Protein AF-A0A0M8VMP3-F1 (afdb_monomer_lite)

Foldseek 3Di:
DDDDDDPDPDPDDDDDDDDPPAFDVQLLVLLQLLQVCLLVLLVLLLVLVVLLVVPVPDDQLVVNLVSLLSSLLSLLVSLLVNLVSLVVSAFRPPDVCRRVLSVQLSVLSNVLSVLSNVLSVLSVPQDSPDPVSNVVSVVVSVVSVVVSVVSVVSSVVSVVVNCDDSSVRSNVPHPRNVSSVVSPPDDDDPDD

Secondary structure (DSSP, 8-state):
------------------S---S-HHHHHHHHHHHTTHHHHHHHHHHHHHHHHHHTT---HHHHHHHHHHHHHHHHHHHHHHHHHHHHH-SPTT-TTHHHHHHHHHHHHHHHHHHHHHHHHHHHTS-TT-HHHHHHHHHHHHHHHHHHHHHHHHHHHHHHHHS-THHHHHHHT-HHHHHHHHHH--------

pLDDT: mean 85.82, std 19.21, range [31.34, 98.81]

Radius of gyration: 23.36 Å; chains: 1; bounding box: 50×36×98 Å

Sequence (192 aa):
MSGGAVLVVTLTGCTSSGGSKGPDPKLVAWAKTVCDPLPAQQAKISGANASLKAVAQDGPPKDVQKTDSQAFQDLADGFKARATTLSSAGAPPGVDGGAAKQQDAVKKLTALSAAYADLKKQVDGLDTKDQTKFASGLGDLSDRMKAVSAQYDSAITALEGLEKGDVNQAVAKQAGCTKASSASASPSASKG

Structure (mmCIF, N/CA/C/O backbone):
data_AF-A0A0M8VMP3-F1
#
_entry.id   AF-A0A0M8VMP3-F1
#
loop_
_atom_site.group_PDB
_atom_site.id
_atom_site.type_symbol
_atom_site.label_atom_id
_atom_site.label_alt_id
_atom_site.label_comp_id
_atom_site.label_asym_id
_atom_site.label_entity_id
_atom_site.label_seq_id
_atom_site.pdbx_PDB_ins_code
_atom_site.Cartn_x
_atom_site.Cartn_y
_atom_site.Cartn_z
_atom_site.occupancy
_atom_site.B_iso_or_equiv
_atom_site.auth_seq_id
_atom_site.auth_comp_id
_atom_site.auth_asym_id
_atom_site.auth_atom_id
_atom_site.pdbx_PDB_model_num
ATOM 1 N N . MET A 1 1 ? 18.366 8.213 -69.697 1.00 38.47 1 MET A N 1
ATOM 2 C CA . MET A 1 1 ? 19.307 8.606 -68.632 1.00 38.47 1 MET A CA 1
ATOM 3 C C . MET A 1 1 ? 18.528 8.695 -67.332 1.00 38.47 1 MET A C 1
ATOM 5 O O . MET A 1 1 ? 17.583 9.465 -67.291 1.00 38.47 1 MET A O 1
ATOM 9 N N . SER A 1 2 ? 18.897 7.833 -66.377 1.00 51.97 2 SER A N 1
ATOM 10 C CA . SER A 1 2 ? 18.715 7.905 -64.912 1.00 51.97 2 SER A CA 1
ATOM 11 C C . SER A 1 2 ? 17.306 8.212 -64.371 1.00 51.97 2 SER A C 1
ATOM 13 O O . SER A 1 2 ? 16.805 9.312 -64.528 1.00 51.97 2 SER A O 1
ATOM 15 N N . GLY A 1 3 ? 16.586 7.302 -63.709 1.00 45.31 3 GLY A N 1
ATOM 16 C CA . GLY A 1 3 ? 17.045 6.351 -62.690 1.00 45.31 3 GLY A CA 1
ATOM 17 C C . GLY A 1 3 ? 16.790 6.955 -61.306 1.00 45.31 3 GLY A C 1
ATOM 18 O O . GLY A 1 3 ? 17.705 7.495 -60.696 1.00 45.31 3 GLY A O 1
ATOM 19 N N . GLY A 1 4 ? 15.530 6.936 -60.857 1.00 47.09 4 GLY A N 1
ATOM 20 C CA . GLY A 1 4 ? 15.125 7.455 -59.551 1.00 47.09 4 GLY A CA 1
ATOM 21 C C . GLY A 1 4 ? 15.610 6.543 -58.426 1.00 47.09 4 GLY A C 1
ATOM 22 O O . GLY A 1 4 ? 15.171 5.400 -58.319 1.00 47.09 4 GLY A O 1
ATOM 23 N N . ALA A 1 5 ? 16.518 7.049 -57.596 1.00 47.97 5 ALA A N 1
ATOM 24 C CA . ALA A 1 5 ? 16.961 6.368 -56.389 1.00 47.97 5 ALA A CA 1
ATOM 25 C C . ALA A 1 5 ? 15.919 6.567 -55.278 1.00 47.97 5 ALA A C 1
ATOM 27 O O . ALA A 1 5 ? 15.736 7.667 -54.761 1.00 47.97 5 ALA A O 1
ATOM 28 N N . VAL A 1 6 ? 15.229 5.486 -54.918 1.00 46.53 6 VAL A N 1
ATOM 29 C CA . VAL A 1 6 ? 14.413 5.404 -53.705 1.00 46.53 6 VAL A CA 1
ATOM 30 C C . VAL A 1 6 ? 15.368 5.281 -52.518 1.00 46.53 6 VAL A C 1
ATOM 32 O O . VAL A 1 6 ? 16.094 4.295 -52.398 1.00 46.53 6 VAL A O 1
ATOM 35 N N . LEU A 1 7 ? 15.380 6.288 -51.644 1.00 40.06 7 LEU A N 1
ATOM 36 C CA . LEU A 1 7 ? 16.048 6.235 -50.343 1.00 40.06 7 LEU A CA 1
ATOM 37 C C . LEU A 1 7 ? 15.304 5.237 -49.444 1.00 40.06 7 LEU A C 1
ATOM 39 O O . LEU A 1 7 ? 14.350 5.581 -48.750 1.00 40.06 7 LEU A O 1
ATOM 43 N N . VAL A 1 8 ? 15.734 3.978 -49.479 1.00 50.22 8 VAL A N 1
ATOM 44 C CA . VAL A 1 8 ? 15.352 2.959 -48.499 1.00 50.22 8 VAL A CA 1
ATOM 45 C C . VAL A 1 8 ? 16.103 3.265 -47.204 1.00 50.22 8 VAL A C 1
ATOM 47 O O . VAL A 1 8 ? 17.320 3.112 -47.132 1.00 50.22 8 VAL A O 1
ATOM 50 N N . VAL A 1 9 ? 15.384 3.714 -46.173 1.00 49.84 9 VAL A N 1
ATOM 51 C CA . VAL A 1 9 ? 15.930 3.856 -44.816 1.00 49.84 9 VAL A CA 1
ATOM 52 C C . VAL A 1 9 ? 16.082 2.459 -44.218 1.00 49.84 9 VAL A C 1
ATOM 54 O O . VAL A 1 9 ? 15.151 1.892 -43.650 1.00 49.84 9 VAL A O 1
ATOM 57 N N . THR A 1 10 ? 17.270 1.884 -44.360 1.00 47.69 10 THR A N 1
ATOM 58 C CA . THR A 1 10 ? 17.685 0.683 -43.635 1.00 47.69 10 THR A CA 1
ATOM 59 C C . THR A 1 10 ? 18.031 1.067 -42.194 1.00 47.69 10 THR A C 1
ATOM 61 O O . THR A 1 10 ? 19.127 1.555 -41.920 1.00 47.69 10 THR A O 1
ATOM 64 N N . LEU A 1 11 ? 17.102 0.858 -41.255 1.00 43.25 11 LEU A N 1
ATOM 65 C CA . LEU A 1 11 ? 17.380 0.923 -39.815 1.00 43.25 11 LEU A CA 1
ATOM 66 C C . LEU A 1 11 ? 18.161 -0.325 -39.378 1.00 43.25 11 LEU A C 1
ATOM 68 O O . LEU A 1 11 ? 17.626 -1.252 -38.779 1.00 43.25 11 LEU A O 1
ATOM 72 N N . THR A 1 12 ? 19.456 -0.327 -39.670 1.00 60.84 12 THR A N 1
ATOM 73 C CA . THR A 1 12 ? 20.443 -1.193 -39.021 1.00 60.84 12 THR A CA 1
ATOM 74 C C . THR A 1 12 ? 21.597 -0.324 -38.561 1.00 60.84 12 THR A C 1
ATOM 76 O O . THR A 1 12 ? 22.260 0.299 -39.386 1.00 60.84 12 THR A O 1
ATOM 79 N N . GLY A 1 13 ? 21.851 -0.296 -37.254 1.00 38.84 13 GLY A N 1
ATOM 80 C CA . GLY A 1 13 ? 23.087 0.269 -36.725 1.00 38.84 13 GLY A CA 1
ATOM 81 C C . GLY A 1 13 ? 22.915 0.980 -35.395 1.00 38.84 13 GLY A C 1
ATOM 82 O O . GLY A 1 13 ? 22.576 2.158 -35.343 1.00 38.84 13 GLY A O 1
ATOM 83 N N . CYS A 1 14 ? 23.237 0.266 -34.318 1.00 62.28 14 CYS A N 1
ATOM 84 C CA . CYS A 1 14 ? 23.747 0.871 -33.097 1.00 62.28 14 CYS A CA 1
ATOM 85 C C . CYS A 1 14 ? 24.850 1.882 -33.447 1.00 62.28 14 CYS A C 1
ATOM 87 O O . CYS A 1 14 ? 25.877 1.493 -33.999 1.00 62.28 14 CYS A O 1
ATOM 89 N N . THR A 1 15 ? 24.681 3.151 -33.072 1.00 44.72 15 THR A N 1
ATOM 90 C CA . THR A 1 15 ? 25.812 4.071 -32.917 1.00 44.72 15 THR A CA 1
ATOM 91 C C . THR A 1 15 ? 25.798 4.649 -31.504 1.00 44.72 15 THR A C 1
ATOM 93 O O . THR A 1 15 ? 24.807 5.193 -30.994 1.00 44.72 15 THR A O 1
ATOM 96 N N . SER A 1 16 ? 26.919 4.405 -30.833 1.00 58.44 16 SER A N 1
ATOM 97 C CA . SER A 1 16 ? 27.315 5.038 -29.590 1.00 58.44 16 SER A CA 1
ATOM 98 C C . SER A 1 16 ? 27.611 6.506 -29.890 1.00 58.44 16 SER A C 1
ATOM 100 O O . SER A 1 16 ? 28.393 6.802 -30.789 1.00 58.44 16 SER A O 1
ATOM 102 N N . SER A 1 17 ? 26.967 7.418 -29.167 1.00 46.41 17 SER A N 1
ATOM 103 C CA . SER A 1 17 ? 27.362 8.824 -29.115 1.00 46.41 17 SER A CA 1
ATOM 104 C C . SER A 1 17 ? 26.999 9.350 -27.730 1.00 46.41 17 SER A C 1
ATOM 106 O O . SER A 1 17 ? 25.856 9.214 -27.287 1.00 46.41 17 SER A O 1
ATOM 108 N N . GLY A 1 18 ? 28.022 9.815 -27.013 1.00 43.41 18 GLY A N 1
ATOM 109 C CA . GLY A 1 18 ? 28.029 10.089 -25.580 1.00 43.41 18 GLY A CA 1
ATOM 110 C C . GLY A 1 18 ? 27.222 11.319 -25.181 1.00 43.41 18 GLY A C 1
ATOM 111 O O . GLY A 1 18 ? 27.765 12.398 -24.980 1.00 43.41 18 GLY A O 1
ATOM 112 N N . GLY A 1 19 ? 25.928 11.113 -24.986 1.00 45.31 19 GLY A N 1
ATOM 113 C CA . GLY A 1 19 ? 25.090 11.875 -24.070 1.00 45.31 19 GLY A CA 1
ATOM 114 C C . GLY A 1 19 ? 24.278 10.864 -23.272 1.00 45.31 19 GLY A C 1
ATOM 115 O O . GLY A 1 19 ? 23.984 9.793 -23.805 1.00 45.31 19 GLY A O 1
ATOM 116 N N . SER A 1 20 ? 23.951 11.150 -22.011 1.00 51.69 20 SER A N 1
ATOM 117 C CA . SER A 1 20 ? 23.094 10.287 -21.190 1.00 51.69 20 SER A CA 1
ATOM 118 C C . SER A 1 20 ? 21.777 10.028 -21.930 1.00 51.69 20 SER A C 1
ATOM 120 O O . SER A 1 20 ? 20.853 10.841 -21.872 1.00 51.69 20 SER A O 1
ATOM 122 N N . LYS A 1 21 ? 21.700 8.929 -22.695 1.00 69.06 21 LYS A N 1
ATOM 123 C CA . LYS A 1 21 ? 20.460 8.474 -23.317 1.00 69.06 21 LYS A CA 1
ATOM 124 C C . LYS A 1 21 ? 19.548 8.160 -22.145 1.00 69.06 21 LYS A C 1
ATOM 126 O O . LYS A 1 21 ? 19.844 7.273 -21.354 1.00 69.06 21 LYS A O 1
ATOM 131 N N . GLY A 1 22 ? 18.508 8.974 -21.984 1.00 72.88 22 GLY A N 1
ATOM 132 C CA . GLY A 1 22 ? 17.501 8.747 -20.958 1.00 72.88 22 GLY A CA 1
ATOM 133 C C . GLY A 1 22 ? 16.841 7.369 -21.117 1.00 72.88 22 GLY A C 1
ATOM 134 O O . GLY A 1 22 ? 17.103 6.668 -22.096 1.00 72.88 22 GLY A O 1
ATOM 135 N N . PRO A 1 23 ? 15.951 6.999 -20.185 1.00 84.94 23 PRO A N 1
ATOM 136 C CA . PRO A 1 23 ? 15.326 5.680 -20.168 1.00 84.94 23 PRO A CA 1
ATOM 137 C C . PRO A 1 23 ? 14.641 5.344 -21.498 1.00 84.94 23 PRO A C 1
ATOM 139 O O . PRO A 1 23 ? 14.095 6.233 -22.161 1.00 84.94 23 PRO A O 1
ATOM 142 N N . ASP A 1 24 ? 14.643 4.054 -21.846 1.00 91.81 24 ASP A N 1
ATOM 143 C CA . ASP A 1 24 ? 13.969 3.510 -23.030 1.00 91.81 24 ASP A CA 1
ATOM 144 C C . ASP A 1 24 ? 12.513 4.029 -23.121 1.00 91.81 24 ASP A C 1
ATOM 146 O O . ASP A 1 24 ? 11.789 4.006 -22.118 1.00 91.81 24 ASP A O 1
ATOM 150 N N . PRO A 1 25 ? 12.032 4.485 -24.295 1.00 94.31 25 PRO A N 1
ATOM 151 C CA . PRO A 1 25 ? 10.659 4.965 -24.463 1.00 94.31 25 PRO A CA 1
ATOM 152 C C . PRO A 1 25 ? 9.568 3.985 -24.001 1.00 94.31 25 PRO A C 1
ATOM 154 O O . PRO A 1 25 ? 8.534 4.417 -23.489 1.00 94.31 25 PRO A O 1
ATOM 157 N N . LYS A 1 26 ? 9.780 2.669 -24.130 1.00 96.06 26 LYS A N 1
ATOM 158 C CA . LYS A 1 26 ? 8.860 1.642 -23.618 1.00 96.06 26 LYS A CA 1
ATOM 159 C C . LYS A 1 26 ? 8.829 1.634 -22.095 1.00 96.06 26 LYS A C 1
ATOM 161 O O . LYS A 1 26 ? 7.760 1.462 -21.516 1.00 96.06 26 LYS A O 1
ATOM 166 N N . LEU A 1 27 ? 9.971 1.856 -21.445 1.00 96.81 27 LEU A N 1
ATOM 167 C CA . LEU A 1 27 ? 10.048 1.970 -19.990 1.00 96.81 27 LEU A CA 1
ATOM 168 C C . LEU A 1 27 ? 9.371 3.256 -19.498 1.00 96.81 27 LEU A C 1
ATOM 170 O O . LEU A 1 27 ? 8.676 3.237 -18.487 1.00 96.81 27 LEU A O 1
ATOM 174 N N . VAL A 1 28 ? 9.486 4.353 -20.251 1.00 96.81 28 VAL A N 1
ATOM 175 C CA . VAL A 1 28 ? 8.740 5.597 -19.992 1.00 96.81 28 VAL A CA 1
ATOM 176 C C . VAL A 1 28 ? 7.226 5.376 -20.117 1.00 96.81 28 VAL A C 1
ATOM 178 O O . VAL A 1 28 ? 6.472 5.832 -19.259 1.00 96.81 28 VAL A O 1
ATOM 181 N N . ALA A 1 29 ? 6.763 4.647 -21.136 1.00 97.62 29 ALA A N 1
ATOM 182 C CA . ALA A 1 29 ? 5.345 4.313 -21.303 1.00 97.62 29 ALA A CA 1
ATOM 183 C C . ALA A 1 29 ? 4.822 3.359 -20.210 1.00 97.62 29 ALA A C 1
ATOM 185 O O . ALA A 1 29 ? 3.712 3.536 -19.699 1.00 97.62 29 ALA A O 1
ATOM 186 N N . TRP A 1 30 ? 5.637 2.383 -19.802 1.00 98.12 30 TRP A N 1
ATOM 187 C CA . TRP A 1 30 ? 5.351 1.534 -18.645 1.00 98.12 30 TRP A CA 1
ATOM 188 C C . TRP A 1 30 ? 5.207 2.378 -17.373 1.00 98.12 30 TRP A C 1
ATOM 190 O O . TRP A 1 30 ? 4.197 2.280 -16.678 1.00 98.12 30 TRP A O 1
ATOM 200 N N . ALA A 1 31 ? 6.155 3.288 -17.123 1.00 98.00 31 ALA A N 1
ATOM 201 C CA . ALA A 1 31 ? 6.117 4.171 -15.964 1.00 98.00 31 ALA A CA 1
ATOM 202 C C . ALA A 1 31 ? 4.864 5.050 -15.981 1.00 98.00 31 ALA A C 1
ATOM 204 O O . ALA A 1 31 ? 4.220 5.212 -14.952 1.00 98.00 31 ALA A O 1
ATOM 205 N N . LYS A 1 32 ? 4.457 5.563 -17.148 1.00 97.25 32 LYS A N 1
ATOM 206 C CA . LYS A 1 32 ? 3.205 6.314 -17.298 1.00 97.25 32 LYS A CA 1
ATOM 207 C C . LYS A 1 32 ? 1.986 5.503 -16.847 1.00 97.25 32 LYS A C 1
ATOM 209 O O . LYS A 1 32 ? 1.173 6.008 -16.080 1.00 97.25 32 LYS A O 1
ATOM 214 N N . THR A 1 33 ? 1.899 4.239 -17.261 1.00 97.69 33 THR A N 1
ATOM 215 C CA . THR A 1 33 ? 0.806 3.327 -16.875 1.00 97.69 33 THR A CA 1
ATOM 216 C C . THR A 1 33 ? 0.727 3.147 -15.357 1.00 97.69 33 THR A C 1
ATOM 218 O O . THR A 1 33 ? -0.363 3.131 -14.788 1.00 97.69 33 THR A O 1
ATOM 221 N N . VAL A 1 34 ? 1.881 3.052 -14.694 1.00 97.12 34 VAL A N 1
ATOM 222 C CA . VAL A 1 34 ? 1.964 2.919 -13.233 1.00 97.12 34 VAL A CA 1
ATOM 223 C C . VAL A 1 34 ? 1.667 4.244 -12.517 1.00 97.12 34 VAL A C 1
ATOM 225 O O . VAL A 1 34 ? 0.982 4.259 -11.497 1.00 97.12 34 VAL A O 1
ATOM 228 N N . CYS A 1 35 ? 2.149 5.363 -13.057 1.00 97.31 35 CYS A N 1
ATOM 229 C CA . CYS A 1 35 ? 2.125 6.668 -12.403 1.00 97.31 35 CYS A CA 1
ATOM 230 C C . CYS A 1 35 ? 0.824 7.453 -12.583 1.00 97.31 35 CYS A C 1
ATOM 232 O O . CYS A 1 35 ? 0.455 8.207 -11.685 1.00 97.31 35 CYS A O 1
ATOM 234 N N . ASP A 1 36 ? 0.134 7.320 -13.716 1.00 96.31 36 ASP A N 1
ATOM 235 C CA . ASP A 1 36 ? -1.085 8.083 -14.014 1.00 96.31 36 ASP A CA 1
ATOM 236 C C . ASP A 1 36 ? -2.192 7.932 -12.943 1.00 96.31 36 ASP A C 1
ATOM 238 O O . ASP A 1 36 ? -2.745 8.953 -12.525 1.00 96.31 36 ASP A O 1
ATOM 242 N N . PRO A 1 37 ? -2.512 6.724 -12.431 1.00 95.25 37 PRO A N 1
ATOM 243 C CA . PRO A 1 37 ? -3.530 6.568 -11.388 1.00 95.25 37 PRO A CA 1
ATOM 244 C C . PRO A 1 37 ? -3.018 6.877 -9.970 1.00 95.25 37 PRO A C 1
ATOM 246 O O . PRO A 1 37 ? -3.821 7.004 -9.038 1.00 95.25 37 PRO A O 1
ATOM 249 N N . LEU A 1 38 ? -1.699 6.997 -9.780 1.00 93.62 38 LEU A N 1
ATOM 250 C CA . LEU A 1 38 ? -1.076 7.062 -8.458 1.00 93.62 38 LEU A CA 1
ATOM 251 C C . LEU A 1 38 ? -1.531 8.259 -7.599 1.00 93.62 38 LEU A C 1
ATOM 253 O O . LEU A 1 38 ? -1.750 8.045 -6.405 1.00 93.62 38 LEU A O 1
ATOM 257 N N . PRO A 1 39 ? -1.746 9.485 -8.131 1.00 93.06 39 PRO A N 1
ATOM 258 C CA . PRO A 1 39 ? -2.232 10.612 -7.332 1.00 93.06 39 PRO A CA 1
ATOM 259 C C . PRO A 1 39 ? -3.551 10.336 -6.609 1.00 93.06 39 PRO A C 1
ATOM 261 O O . PRO A 1 39 ? -3.667 10.619 -5.419 1.00 93.06 39 PRO A O 1
ATOM 264 N N . ALA A 1 40 ? -4.534 9.747 -7.297 1.00 91.94 40 ALA A N 1
ATOM 265 C CA . ALA A 1 40 ? -5.835 9.442 -6.701 1.00 91.94 40 ALA A CA 1
ATOM 266 C C . ALA A 1 40 ? -5.707 8.362 -5.616 1.00 91.94 40 ALA A C 1
ATOM 268 O O . ALA A 1 40 ? -6.269 8.484 -4.528 1.00 91.94 40 ALA A O 1
ATOM 269 N N . GLN A 1 41 ? -4.900 7.332 -5.884 1.00 92.06 41 GLN A N 1
ATOM 270 C CA . GLN A 1 41 ? -4.605 6.272 -4.920 1.00 92.06 41 GLN A CA 1
ATOM 271 C C . GLN A 1 41 ? -3.867 6.823 -3.687 1.00 92.06 41 GLN A C 1
ATOM 273 O O . GLN A 1 41 ? -4.165 6.429 -2.563 1.00 92.06 41 GLN A O 1
ATOM 278 N N . GLN A 1 42 ? -2.916 7.748 -3.876 1.00 92.19 42 GLN A N 1
ATOM 279 C CA . GLN A 1 42 ? -2.187 8.402 -2.785 1.00 92.19 42 GLN A CA 1
ATOM 280 C C . GLN A 1 42 ? -3.087 9.319 -1.960 1.00 92.19 42 GLN A C 1
ATOM 282 O O . GLN A 1 42 ? -2.982 9.289 -0.740 1.00 92.19 42 GLN A O 1
ATOM 287 N N . ALA A 1 43 ? -3.980 10.087 -2.589 1.00 90.50 43 ALA A N 1
ATOM 288 C CA . ALA A 1 43 ? -4.933 10.939 -1.879 1.00 90.50 43 ALA A CA 1
ATOM 289 C C . ALA A 1 43 ? -5.859 10.120 -0.966 1.00 90.50 43 ALA A C 1
ATOM 291 O O . ALA A 1 43 ? -6.119 10.512 0.170 1.00 90.50 43 ALA A O 1
ATOM 292 N N . LYS A 1 44 ? -6.303 8.945 -1.431 1.00 89.88 44 LYS A N 1
ATOM 293 C CA . LYS A 1 44 ? -7.089 8.006 -0.622 1.00 89.88 44 LYS A CA 1
ATOM 294 C C . LYS A 1 44 ? -6.295 7.503 0.594 1.00 89.88 44 LYS A C 1
ATOM 296 O O . LYS A 1 44 ? -6.791 7.555 1.716 1.00 89.88 44 LYS A O 1
ATOM 301 N N . ILE A 1 45 ? -5.039 7.096 0.392 1.00 91.88 45 ILE A N 1
ATOM 302 C CA . ILE A 1 45 ? -4.151 6.626 1.470 1.00 91.88 45 ILE A CA 1
ATOM 303 C C . ILE A 1 45 ? -3.822 7.746 2.470 1.00 91.88 45 ILE A C 1
ATOM 305 O O . ILE A 1 45 ? -3.854 7.521 3.679 1.00 91.88 45 ILE A O 1
ATOM 309 N N . SER A 1 46 ? -3.489 8.952 2.005 1.00 92.44 46 SER A N 1
ATOM 310 C CA . SER A 1 46 ? -3.147 10.069 2.892 1.00 92.44 46 SER A CA 1
ATOM 311 C C . SER A 1 46 ? -4.363 10.563 3.673 1.00 92.44 46 SER A C 1
ATOM 313 O O . SER A 1 46 ? -4.240 10.804 4.872 1.00 92.44 46 SER A O 1
ATOM 315 N N . GLY A 1 47 ? -5.534 10.630 3.030 1.00 93.31 47 GLY A N 1
ATOM 316 C CA . GLY A 1 47 ? -6.806 10.953 3.673 1.00 93.31 47 GLY A CA 1
ATOM 317 C C . GLY A 1 47 ? -7.150 9.971 4.791 1.00 93.31 47 GLY A C 1
ATOM 318 O O . GLY A 1 47 ? -7.370 10.392 5.921 1.00 93.31 47 GLY A O 1
ATOM 319 N N . ALA A 1 48 ? -7.076 8.665 4.521 1.00 94.81 48 ALA A N 1
ATOM 320 C CA . ALA A 1 48 ? -7.312 7.637 5.532 1.00 94.81 48 ALA A CA 1
ATOM 321 C C . ALA A 1 48 ? -6.340 7.740 6.723 1.00 94.81 48 ALA A C 1
ATOM 323 O O . ALA A 1 48 ? -6.751 7.697 7.880 1.00 94.81 48 ALA A O 1
ATOM 324 N N . ASN A 1 49 ? -5.048 7.961 6.456 1.00 91.44 49 ASN A N 1
ATOM 325 C CA . ASN A 1 49 ? -4.052 8.177 7.509 1.00 91.44 49 ASN A CA 1
ATOM 326 C C . ASN A 1 49 ? -4.280 9.471 8.305 1.00 91.44 49 ASN A C 1
ATOM 328 O O . ASN A 1 49 ? -3.852 9.561 9.456 1.00 91.44 49 ASN A O 1
ATOM 332 N N . ALA A 1 50 ? -4.875 10.500 7.699 1.00 91.62 50 ALA A N 1
ATOM 333 C CA . ALA A 1 50 ? -5.273 11.714 8.402 1.00 91.62 50 ALA A CA 1
ATOM 334 C C . ALA A 1 50 ? -6.487 11.449 9.304 1.00 91.62 50 ALA A C 1
ATOM 336 O O . ALA A 1 50 ? -6.468 11.860 10.461 1.00 91.62 50 ALA A O 1
ATOM 337 N N . SER A 1 51 ? -7.480 10.696 8.819 1.00 91.44 51 SER A N 1
ATOM 338 C CA . SER A 1 51 ? -8.642 10.276 9.609 1.00 91.44 51 SER A CA 1
ATOM 339 C C . SER A 1 51 ? -8.241 9.462 10.840 1.00 91.44 51 SER A C 1
ATOM 341 O O . SER A 1 51 ? -8.654 9.823 11.936 1.00 91.44 51 SER A O 1
ATOM 343 N N . LEU A 1 52 ? -7.372 8.451 10.688 1.00 88.62 52 LEU A N 1
ATOM 344 C CA . LEU A 1 52 ? -6.859 7.654 11.817 1.00 88.62 52 LEU A CA 1
ATOM 345 C C . LEU A 1 52 ? -6.154 8.525 12.869 1.00 88.62 52 LEU A C 1
ATOM 347 O O . LEU A 1 52 ? -6.345 8.344 14.067 1.00 88.62 52 LEU A O 1
ATOM 351 N N . LYS A 1 53 ? -5.352 9.506 12.432 1.00 86.75 53 LYS A N 1
ATOM 352 C CA . LYS A 1 53 ? -4.685 10.443 13.350 1.00 86.75 53 LYS A CA 1
ATOM 353 C C . LYS A 1 53 ? -5.673 11.343 14.094 1.00 86.75 53 LYS A C 1
ATOM 355 O O . LYS A 1 53 ? -5.426 11.666 15.250 1.00 86.75 53 LYS A O 1
ATOM 360 N N . ALA A 1 54 ? -6.754 11.764 13.440 1.00 84.06 54 ALA A N 1
ATOM 361 C CA . ALA A 1 54 ? -7.729 12.680 14.024 1.00 84.06 54 ALA A CA 1
ATOM 362 C C . ALA A 1 54 ? -8.558 12.031 15.145 1.00 84.06 54 ALA A C 1
ATOM 364 O O . ALA A 1 54 ? -8.867 12.699 16.125 1.00 84.06 54 ALA A O 1
ATOM 365 N N . VAL A 1 55 ? -8.893 10.741 15.029 1.00 79.94 55 VAL A N 1
ATOM 366 C CA . VAL A 1 55 ? -9.722 10.031 16.027 1.00 79.94 55 VAL A CA 1
ATOM 367 C C . VAL A 1 55 ? -8.930 9.371 17.153 1.00 79.94 55 VAL A C 1
ATOM 369 O O . VAL A 1 55 ? -9.522 8.912 18.125 1.00 79.94 55 VAL A O 1
ATOM 372 N N . ALA A 1 56 ? -7.597 9.402 17.087 1.00 67.06 56 ALA A N 1
ATOM 373 C CA . ALA A 1 56 ? -6.727 8.970 18.181 1.00 67.06 56 ALA A CA 1
ATOM 374 C C . ALA A 1 56 ? -6.848 9.842 19.455 1.00 67.06 56 ALA A C 1
ATOM 376 O O . ALA A 1 56 ? -6.220 9.519 20.460 1.00 67.06 56 ALA A O 1
ATOM 377 N N . GLN A 1 57 ? -7.610 10.947 19.420 1.00 56.34 57 GLN A N 1
ATOM 378 C CA . GLN A 1 57 ? -7.664 11.980 20.465 1.00 56.34 57 GLN A CA 1
ATOM 379 C C . GLN A 1 57 ? -9.060 12.200 21.085 1.00 56.34 57 GLN A C 1
ATOM 381 O O . GLN A 1 57 ? -9.442 13.336 21.319 1.00 56.34 57 GLN A O 1
ATOM 386 N N . ASP A 1 58 ? -9.786 11.126 21.397 1.00 62.47 58 ASP A N 1
ATOM 387 C CA . ASP A 1 58 ? -11.125 11.116 22.021 1.00 62.47 58 ASP A CA 1
ATOM 388 C C . ASP A 1 58 ? -12.319 11.339 21.073 1.00 62.47 58 ASP A C 1
ATOM 390 O O . ASP A 1 58 ? -12.483 12.360 20.407 1.00 62.47 58 ASP A O 1
ATOM 394 N N . GLY A 1 59 ? -13.225 10.358 21.082 1.00 73.38 59 GLY A N 1
ATOM 395 C CA . GLY A 1 59 ? -14.534 10.400 20.437 1.00 73.38 59 GLY A CA 1
ATOM 396 C C . GLY A 1 59 ? -15.441 9.285 20.976 1.00 73.38 59 GLY A C 1
ATOM 397 O O . GLY A 1 59 ? -14.945 8.323 21.570 1.00 73.38 59 GLY A O 1
ATOM 398 N N . PRO A 1 60 ? -16.774 9.370 20.802 1.00 88.38 60 PRO A N 1
ATOM 399 C CA . PRO A 1 60 ? -17.678 8.286 21.181 1.00 88.38 60 PRO A CA 1
ATOM 400 C C . PRO A 1 60 ? -17.264 6.965 20.503 1.00 88.38 60 PRO A C 1
ATOM 402 O O . PRO A 1 60 ? -16.952 6.989 19.310 1.00 88.38 60 PRO A O 1
ATOM 405 N N . PRO A 1 61 ? -17.327 5.799 21.182 1.00 92.06 61 PRO A N 1
ATOM 406 C CA . PRO A 1 61 ? -16.893 4.515 20.616 1.00 92.06 61 PRO A CA 1
ATOM 407 C C . PRO A 1 61 ? -17.439 4.206 19.215 1.00 92.06 61 PRO A C 1
ATOM 409 O O . PRO A 1 61 ? -16.736 3.674 18.362 1.00 92.06 61 PRO A O 1
ATOM 412 N N . LYS A 1 62 ? -18.694 4.587 18.948 1.00 92.94 62 LYS A N 1
ATOM 413 C CA . LYS A 1 62 ? -19.328 4.428 17.631 1.00 92.94 62 LYS A CA 1
ATOM 414 C C . LYS A 1 62 ? -18.667 5.261 16.535 1.00 92.94 62 LYS A C 1
ATOM 416 O O . LYS A 1 62 ? -18.533 4.779 15.413 1.00 92.94 62 LYS A O 1
ATOM 421 N N . ASP A 1 63 ? -18.272 6.488 16.849 1.00 91.81 63 ASP A N 1
ATOM 422 C CA . ASP A 1 63 ? -17.667 7.400 15.879 1.00 91.81 63 ASP A CA 1
ATOM 423 C C . ASP A 1 63 ? -16.217 7.005 15.597 1.00 91.81 63 ASP A C 1
ATOM 425 O O . ASP A 1 63 ? -15.801 7.006 14.436 1.00 91.81 63 ASP A O 1
ATOM 429 N N . VAL A 1 64 ? -15.490 6.572 16.636 1.00 92.62 64 VAL A N 1
ATOM 430 C CA . VAL A 1 64 ? -14.146 5.992 16.504 1.00 92.62 64 VAL A CA 1
ATOM 431 C C . VAL A 1 64 ? -14.203 4.739 15.632 1.00 92.62 64 VAL A C 1
ATOM 433 O O . VAL A 1 64 ? -13.556 4.699 14.590 1.00 92.62 64 VAL A O 1
ATOM 436 N N . GLN A 1 65 ? -15.065 3.768 15.965 1.00 95.19 65 GLN A N 1
ATOM 437 C CA . GLN A 1 65 ? -15.237 2.545 15.171 1.00 95.19 65 GLN A CA 1
ATOM 438 C C . GLN A 1 65 ? -15.554 2.850 13.705 1.00 95.19 65 GLN A C 1
ATOM 440 O O . GLN A 1 65 ? -14.942 2.288 12.799 1.00 95.19 65 GLN A O 1
ATOM 445 N N . LYS A 1 66 ? -16.528 3.730 13.454 1.00 95.31 66 LYS A N 1
ATOM 446 C CA . LYS A 1 66 ? -16.943 4.070 12.092 1.00 95.31 66 LYS A CA 1
ATOM 447 C C . LYS A 1 66 ? -15.801 4.708 11.301 1.00 95.31 66 LYS A C 1
ATOM 449 O O . LYS A 1 66 ? -15.605 4.365 10.135 1.00 95.31 66 LYS A O 1
ATOM 454 N N . THR A 1 67 ? -15.067 5.627 11.923 1.00 94.62 67 THR A N 1
ATOM 455 C CA . THR A 1 67 ? -13.970 6.343 11.265 1.00 94.62 67 THR A CA 1
ATOM 456 C C . THR A 1 67 ? -12.795 5.417 10.984 1.00 94.62 67 THR A C 1
ATOM 458 O O . THR A 1 67 ? -12.317 5.385 9.851 1.00 94.62 67 THR A O 1
ATOM 461 N N . ASP A 1 68 ? -12.387 4.611 11.962 1.00 94.81 68 ASP A N 1
ATOM 462 C CA . ASP A 1 68 ? -11.303 3.642 11.801 1.00 94.81 68 ASP A CA 1
ATOM 463 C C . ASP A 1 68 ? -11.658 2.577 10.757 1.00 94.81 68 ASP A C 1
ATOM 465 O O . ASP A 1 68 ? -10.844 2.252 9.894 1.00 94.81 68 ASP A O 1
ATOM 469 N N . SER A 1 69 ? -12.899 2.081 10.763 1.00 97.38 69 SER A N 1
ATOM 470 C CA . SER A 1 69 ? -13.384 1.118 9.768 1.00 97.38 69 SER A CA 1
ATOM 471 C C . SER A 1 69 ? -13.302 1.685 8.350 1.00 97.38 69 SER A C 1
ATOM 473 O O . SER A 1 69 ? -12.773 1.036 7.442 1.00 97.38 69 SER A O 1
ATOM 475 N N . GLN A 1 70 ? -13.768 2.922 8.152 1.00 97.69 70 GLN A N 1
ATOM 476 C CA . GLN A 1 70 ? -13.685 3.586 6.854 1.00 97.69 70 GLN A CA 1
ATOM 477 C C . GLN A 1 70 ? -12.229 3.827 6.441 1.00 97.69 70 GLN A C 1
ATOM 479 O O . GLN A 1 70 ? -11.858 3.549 5.302 1.00 97.69 70 GLN A O 1
ATOM 484 N N . ALA A 1 71 ? -11.379 4.281 7.359 1.00 96.88 71 ALA A N 1
ATOM 485 C CA . ALA A 1 71 ? -9.979 4.531 7.053 1.00 96.88 71 ALA A CA 1
ATOM 486 C C . ALA A 1 71 ? -9.228 3.239 6.688 1.00 96.88 71 ALA A C 1
ATOM 488 O O . ALA A 1 71 ? -8.477 3.212 5.711 1.00 96.88 71 ALA A O 1
ATOM 489 N N . PHE A 1 72 ? -9.461 2.137 7.404 1.00 97.75 72 PHE A N 1
ATOM 490 C CA . PHE A 1 72 ? -8.866 0.845 7.061 1.00 97.75 72 PHE A CA 1
ATOM 491 C C . PHE A 1 72 ? -9.394 0.282 5.740 1.00 97.75 72 PHE A C 1
ATOM 493 O O . PHE A 1 72 ? -8.609 -0.279 4.973 1.00 97.75 72 PHE A O 1
ATOM 500 N N . GLN A 1 73 ? -10.674 0.492 5.415 1.00 98.44 73 GLN A N 1
ATOM 501 C CA . GLN A 1 73 ? -11.205 0.196 4.081 1.00 98.44 73 GLN A CA 1
ATOM 502 C C . GLN A 1 73 ? -10.469 0.997 3.002 1.00 98.44 73 GLN A C 1
ATOM 504 O O . GLN A 1 73 ? -10.055 0.447 1.980 1.00 98.44 73 GLN A O 1
ATOM 509 N N . ASP A 1 74 ? -10.269 2.292 3.236 1.00 98.06 74 ASP A N 1
ATOM 510 C CA . ASP A 1 74 ? -9.647 3.167 2.255 1.00 98.06 74 ASP A CA 1
ATOM 511 C C . ASP A 1 74 ? -8.169 2.832 2.020 1.00 98.06 74 ASP A C 1
ATOM 513 O O . ASP A 1 74 ? -7.707 2.843 0.873 1.00 98.06 74 ASP A O 1
ATOM 517 N N . LEU A 1 75 ? -7.445 2.452 3.075 1.00 97.75 75 LEU A N 1
ATOM 518 C CA . LEU A 1 75 ? -6.081 1.933 2.980 1.00 97.75 75 LEU A CA 1
ATOM 519 C C . LEU A 1 75 ? -6.047 0.604 2.220 1.00 97.75 75 LEU A C 1
ATOM 521 O O . LEU A 1 75 ? -5.264 0.463 1.276 1.00 97.75 75 LEU A O 1
ATOM 525 N N . ALA A 1 76 ? -6.925 -0.341 2.569 1.00 98.50 76 ALA A N 1
ATOM 526 C CA . ALA A 1 76 ? -7.016 -1.632 1.894 1.00 98.50 76 ALA A CA 1
ATOM 527 C C . ALA A 1 76 ? -7.233 -1.462 0.384 1.00 98.50 76 ALA A C 1
ATOM 529 O O . ALA A 1 76 ? -6.486 -2.026 -0.421 1.00 98.50 76 ALA A O 1
ATOM 530 N N . ASP A 1 77 ? -8.197 -0.633 -0.010 1.00 98.06 77 ASP A N 1
ATOM 531 C CA . ASP A 1 77 ? -8.490 -0.348 -1.413 1.00 98.06 77 ASP A CA 1
ATOM 532 C C . ASP A 1 77 ? -7.357 0.408 -2.109 1.00 98.06 77 ASP A C 1
ATOM 534 O O . ASP A 1 77 ? -7.030 0.108 -3.257 1.00 98.06 77 ASP A O 1
ATOM 538 N N . GLY A 1 78 ? -6.746 1.386 -1.433 1.00 96.88 78 GLY A N 1
ATOM 539 C CA . GLY A 1 78 ? -5.648 2.179 -1.980 1.00 96.88 78 GLY A CA 1
ATOM 540 C C . GLY A 1 78 ? -4.443 1.314 -2.352 1.00 96.88 78 GLY A C 1
ATOM 541 O O . GLY A 1 78 ? -3.932 1.405 -3.472 1.00 96.88 78 GLY A O 1
ATOM 542 N N . PHE A 1 79 ? -4.023 0.419 -1.452 1.00 97.88 79 PHE A N 1
ATOM 543 C CA . PHE A 1 79 ? -2.928 -0.516 -1.726 1.00 97.88 79 PHE A CA 1
ATOM 544 C C . PHE A 1 79 ? -3.322 -1.608 -2.728 1.00 97.88 79 PHE A C 1
ATOM 546 O O . PHE A 1 79 ? -2.506 -1.964 -3.582 1.00 97.88 79 PHE A O 1
ATOM 553 N N . LYS A 1 80 ? -4.579 -2.080 -2.716 1.00 98.25 80 LYS A N 1
ATOM 554 C CA . LYS A 1 80 ? -5.094 -3.012 -3.736 1.00 98.25 80 LYS A CA 1
ATOM 555 C C . LYS A 1 80 ? -5.043 -2.406 -5.132 1.00 98.25 80 LYS A C 1
ATOM 557 O O . LYS A 1 80 ? -4.643 -3.078 -6.083 1.00 98.25 80 LYS A O 1
ATOM 562 N N . ALA A 1 81 ? -5.446 -1.144 -5.261 1.00 97.88 81 ALA A N 1
ATOM 563 C CA . ALA A 1 81 ? -5.437 -0.431 -6.527 1.00 97.88 81 ALA A CA 1
ATOM 564 C C . ALA A 1 81 ? -4.007 -0.302 -7.066 1.00 97.88 81 ALA A C 1
ATOM 566 O O . ALA A 1 81 ? -3.775 -0.624 -8.227 1.00 97.88 81 ALA A O 1
ATOM 567 N N . ARG A 1 82 ? -3.031 0.041 -6.211 1.00 96.94 82 ARG A N 1
ATOM 568 C CA . ARG A 1 82 ? -1.602 0.053 -6.580 1.00 96.94 82 ARG A CA 1
ATOM 569 C C . ARG A 1 82 ? -1.107 -1.310 -7.044 1.00 96.94 82 ARG A C 1
ATOM 571 O O . ARG A 1 82 ? -0.500 -1.402 -8.108 1.00 96.94 82 ARG A O 1
ATOM 578 N N . ALA A 1 83 ? -1.394 -2.366 -6.279 1.00 98.38 83 ALA A N 1
ATOM 579 C CA . ALA A 1 83 ? -1.021 -3.732 -6.641 1.00 98.38 83 ALA A CA 1
ATOM 580 C C . ALA A 1 83 ? -1.615 -4.131 -7.999 1.00 98.38 83 ALA A C 1
ATOM 582 O O . ALA A 1 83 ? -0.924 -4.698 -8.839 1.00 98.38 83 ALA A O 1
ATOM 583 N N . THR A 1 84 ? -2.882 -3.786 -8.236 1.00 98.44 84 THR A N 1
ATOM 584 C CA . THR A 1 84 ? -3.597 -4.092 -9.481 1.00 98.44 84 THR A CA 1
ATOM 585 C C . THR A 1 84 ? -3.019 -3.324 -10.665 1.00 98.44 84 THR A C 1
ATOM 587 O O . THR A 1 84 ? -2.775 -3.924 -11.710 1.00 98.44 84 THR A O 1
ATOM 590 N N . THR A 1 85 ? -2.754 -2.023 -10.509 1.00 98.06 85 THR A N 1
ATOM 591 C CA . THR A 1 85 ? -2.094 -1.201 -11.532 1.00 98.06 85 THR A CA 1
ATOM 592 C C . THR A 1 85 ? -0.730 -1.782 -11.892 1.00 98.06 85 THR A C 1
ATOM 594 O O . THR A 1 85 ? -0.453 -2.006 -13.068 1.00 98.06 85 THR A O 1
ATOM 597 N N . LEU A 1 86 ? 0.102 -2.083 -10.891 1.00 97.94 86 LEU A N 1
ATOM 598 C CA . LEU A 1 86 ? 1.442 -2.613 -11.114 1.00 97.94 86 LEU A CA 1
ATOM 599 C C . LEU A 1 86 ? 1.414 -4.024 -11.720 1.00 97.94 86 LEU A C 1
ATOM 601 O O . LEU A 1 86 ? 2.228 -4.340 -12.583 1.00 97.94 86 LEU A O 1
ATOM 605 N N . SER A 1 87 ? 0.464 -4.863 -11.302 1.00 98.44 87 SER A N 1
ATOM 606 C CA . SER A 1 87 ? 0.219 -6.183 -11.893 1.00 98.44 87 SER A CA 1
ATOM 607 C C . SER A 1 87 ? -0.164 -6.070 -13.369 1.00 98.44 87 SER A C 1
ATOM 609 O O . SER A 1 87 ? 0.430 -6.731 -14.217 1.00 98.44 87 SER A O 1
ATOM 611 N N . SER A 1 88 ? -1.089 -5.162 -13.685 1.00 98.19 88 SER A N 1
ATOM 612 C CA . SER A 1 88 ? -1.598 -4.948 -15.046 1.00 98.19 88 SER A CA 1
ATOM 613 C C . SER A 1 88 ? -0.550 -4.345 -15.982 1.00 98.19 88 SER A C 1
ATOM 615 O O . SER A 1 88 ? -0.539 -4.660 -17.168 1.00 98.19 88 SER A O 1
ATOM 617 N N . ALA A 1 89 ? 0.346 -3.499 -15.463 1.00 97.81 89 ALA A N 1
ATOM 618 C CA . ALA A 1 89 ? 1.463 -2.947 -16.228 1.00 97.81 89 ALA A CA 1
ATOM 619 C C . ALA A 1 89 ? 2.514 -4.011 -16.598 1.00 97.81 89 ALA A C 1
ATOM 621 O O . ALA A 1 89 ? 3.273 -3.821 -17.548 1.00 97.81 89 ALA A O 1
ATOM 622 N N . GLY A 1 90 ? 2.565 -5.126 -15.860 1.00 98.00 90 GLY A N 1
ATOM 623 C CA . GLY A 1 90 ? 3.563 -6.173 -16.044 1.00 98.00 90 GLY A CA 1
ATOM 624 C C . GLY A 1 90 ? 4.979 -5.719 -15.678 1.00 98.00 90 GLY A C 1
ATOM 625 O O . GLY A 1 90 ? 5.187 -4.680 -15.049 1.00 98.00 90 GLY A O 1
ATOM 626 N N . ALA A 1 91 ? 5.972 -6.524 -16.056 1.00 98.00 91 ALA A N 1
ATOM 627 C CA . ALA A 1 91 ? 7.376 -6.231 -15.779 1.00 98.00 91 ALA A CA 1
ATOM 628 C C . ALA A 1 91 ? 7.846 -4.949 -16.501 1.00 98.00 91 ALA A C 1
ATOM 630 O O . ALA A 1 91 ? 7.496 -4.757 -17.669 1.00 98.00 91 ALA A O 1
ATOM 631 N N . PRO A 1 92 ? 8.683 -4.106 -15.866 1.00 97.75 92 PRO A N 1
ATOM 632 C CA . PRO A 1 92 ? 9.289 -2.972 -16.551 1.00 97.75 92 PRO A CA 1
ATOM 633 C C . PRO A 1 92 ? 10.189 -3.469 -17.701 1.00 97.75 92 PRO A C 1
ATOM 635 O O . PRO A 1 92 ? 11.069 -4.309 -17.478 1.00 97.75 92 PRO A O 1
ATOM 638 N N . PRO A 1 93 ? 9.979 -2.991 -18.939 1.00 96.62 93 PRO A N 1
ATOM 639 C CA . PRO A 1 93 ? 10.695 -3.493 -20.106 1.00 96.62 93 PRO A CA 1
ATOM 640 C C . PRO A 1 93 ? 12.174 -3.097 -20.069 1.00 96.62 93 PRO A C 1
ATOM 642 O O . PRO A 1 93 ? 12.510 -1.964 -19.732 1.00 96.62 93 PRO A O 1
ATOM 645 N N . GLY A 1 94 ? 13.051 -4.028 -20.454 1.00 93.94 94 GLY A N 1
ATOM 646 C CA . GLY A 1 94 ? 14.497 -3.786 -20.541 1.00 93.94 94 GLY A CA 1
ATOM 647 C C . GLY A 1 94 ? 15.220 -3.702 -19.194 1.00 93.94 94 GLY A C 1
ATOM 648 O O . GLY A 1 94 ? 16.371 -3.284 -19.159 1.00 93.94 94 GLY A O 1
ATOM 649 N N . VAL A 1 95 ? 14.567 -4.086 -18.092 1.00 95.25 95 VAL A N 1
ATOM 650 C CA . VAL A 1 95 ? 15.142 -4.014 -16.743 1.00 95.25 95 VAL A CA 1
ATOM 651 C C . VAL A 1 95 ? 15.515 -5.400 -16.238 1.00 95.25 95 VAL A C 1
ATOM 653 O O . VAL A 1 95 ? 14.655 -6.269 -16.065 1.00 95.25 95 VAL A O 1
ATOM 656 N N . ASP A 1 96 ? 16.790 -5.580 -15.904 1.00 93.94 96 ASP A N 1
ATOM 657 C CA . ASP A 1 96 ? 17.291 -6.827 -15.334 1.00 93.94 96 ASP A CA 1
ATOM 658 C C . ASP A 1 96 ? 16.624 -7.151 -13.989 1.00 93.94 96 ASP A C 1
ATOM 660 O O . ASP A 1 96 ? 16.551 -6.340 -13.049 1.00 93.94 96 ASP A O 1
ATOM 664 N N . GLY A 1 97 ? 16.087 -8.371 -13.915 1.00 96.62 97 GLY A N 1
ATOM 665 C CA . GLY A 1 97 ? 15.282 -8.833 -12.785 1.00 96.62 97 GLY A CA 1
ATOM 666 C C . GLY A 1 97 ? 13.964 -8.070 -12.603 1.00 96.62 97 GLY A C 1
ATOM 667 O O . GLY A 1 97 ? 13.331 -8.209 -11.557 1.00 96.62 97 GLY A O 1
ATOM 668 N N . GLY A 1 98 ? 13.536 -7.268 -13.586 1.00 97.00 98 GLY A N 1
ATOM 669 C CA . GLY A 1 98 ? 12.343 -6.423 -13.504 1.00 97.00 98 GLY A CA 1
ATOM 670 C C . GLY A 1 98 ? 11.071 -7.207 -13.186 1.00 97.00 98 GLY A C 1
ATOM 671 O O . GLY A 1 98 ? 10.295 -6.785 -12.335 1.00 97.00 98 GLY A O 1
ATOM 672 N N . ALA A 1 99 ? 10.893 -8.386 -13.790 1.00 98.06 99 ALA A N 1
ATOM 673 C CA . ALA A 1 99 ? 9.744 -9.253 -13.521 1.00 98.06 99 ALA A CA 1
ATOM 674 C C . ALA A 1 99 ? 9.692 -9.733 -12.062 1.00 98.06 99 ALA A C 1
ATOM 676 O O . ALA A 1 99 ? 8.648 -9.643 -11.425 1.00 98.06 99 ALA A O 1
ATOM 677 N N . ALA A 1 100 ? 10.822 -10.184 -11.507 1.00 98.38 100 ALA A N 1
ATOM 678 C CA . ALA A 1 100 ? 10.882 -10.645 -10.121 1.00 98.38 100 ALA A CA 1
ATOM 679 C C . ALA A 1 100 ? 10.613 -9.499 -9.131 1.00 98.38 100 ALA A C 1
ATOM 681 O O . ALA A 1 100 ? 9.812 -9.654 -8.213 1.00 98.38 100 ALA A O 1
ATOM 682 N N . LYS A 1 101 ? 11.225 -8.328 -9.357 1.00 98.38 101 LYS A N 1
ATOM 683 C CA . LYS A 1 101 ? 11.001 -7.122 -8.539 1.00 98.38 101 LYS A CA 1
ATOM 684 C C . LYS A 1 101 ? 9.543 -6.663 -8.594 1.00 98.38 101 LYS A C 1
ATOM 686 O O . LYS A 1 101 ? 8.956 -6.333 -7.570 1.00 98.38 101 LYS A O 1
ATOM 691 N N . GLN A 1 102 ? 8.946 -6.676 -9.785 1.00 98.50 102 GLN A N 1
ATOM 692 C CA . GLN A 1 102 ? 7.553 -6.294 -9.982 1.00 98.50 102 GLN A CA 1
ATOM 693 C C . GLN A 1 102 ? 6.598 -7.257 -9.267 1.00 98.50 102 GLN A C 1
ATOM 695 O O . GLN A 1 102 ? 5.703 -6.805 -8.555 1.00 98.50 102 GLN A O 1
ATOM 700 N N . GLN A 1 103 ? 6.806 -8.568 -9.396 1.00 98.69 103 GLN A N 1
ATOM 701 C CA . GLN A 1 103 ? 5.986 -9.573 -8.717 1.00 98.69 103 GLN A CA 1
ATOM 702 C C . GLN A 1 103 ? 6.114 -9.486 -7.194 1.00 98.69 103 GLN A C 1
ATOM 704 O O . GLN A 1 103 ? 5.111 -9.611 -6.491 1.00 98.69 103 GLN A O 1
ATOM 709 N N . ASP A 1 104 ? 7.321 -9.238 -6.681 1.00 98.69 104 ASP A N 1
ATOM 710 C CA . ASP A 1 104 ? 7.551 -9.051 -5.248 1.00 98.69 104 ASP A CA 1
ATOM 711 C C . ASP A 1 104 ? 6.793 -7.827 -4.709 1.00 98.69 104 ASP A C 1
ATOM 713 O O . ASP A 1 104 ? 6.056 -7.932 -3.724 1.00 98.69 104 ASP A O 1
ATOM 71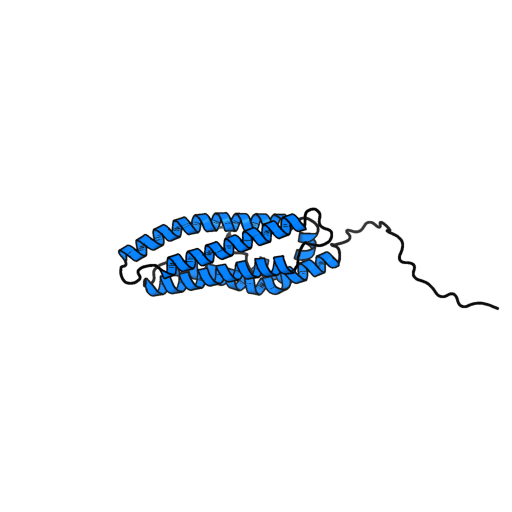7 N N . ALA A 1 105 ? 6.871 -6.694 -5.415 1.00 98.50 105 ALA A N 1
ATOM 718 C CA . ALA A 1 105 ? 6.115 -5.492 -5.073 1.00 98.50 105 ALA A CA 1
ATOM 719 C C . ALA A 1 105 ? 4.593 -5.729 -5.121 1.00 98.50 105 ALA A C 1
ATOM 721 O O . ALA A 1 105 ? 3.888 -5.387 -4.169 1.00 98.50 105 ALA A O 1
ATOM 722 N N . VAL A 1 106 ? 4.070 -6.377 -6.171 1.00 98.75 106 VAL A N 1
ATOM 723 C CA . VAL A 1 106 ? 2.639 -6.730 -6.270 1.00 98.75 106 VAL A CA 1
ATOM 724 C C . VAL A 1 106 ? 2.207 -7.626 -5.113 1.00 98.75 106 VAL A C 1
ATOM 726 O O . VAL A 1 106 ? 1.171 -7.373 -4.492 1.00 98.75 106 VAL A O 1
ATOM 729 N N . LYS A 1 107 ? 2.997 -8.655 -4.792 1.00 98.81 107 LYS A N 1
ATOM 730 C CA . LYS A 1 107 ? 2.709 -9.587 -3.698 1.00 98.81 107 LYS A CA 1
ATOM 731 C C . LYS A 1 107 ? 2.624 -8.856 -2.361 1.00 98.81 107 LYS A C 1
ATOM 733 O O . LYS A 1 107 ? 1.666 -9.060 -1.617 1.00 98.81 107 LYS A O 1
ATOM 738 N N . LYS A 1 108 ? 3.595 -7.993 -2.060 1.00 98.62 108 LYS A N 1
ATOM 739 C CA . LYS A 1 108 ? 3.650 -7.259 -0.788 1.00 98.62 108 LYS A CA 1
ATOM 740 C C . LYS A 1 108 ? 2.549 -6.210 -0.674 1.00 98.62 108 LYS A C 1
ATOM 742 O O . LYS A 1 108 ? 1.920 -6.128 0.374 1.00 98.62 108 LYS A O 1
ATOM 747 N N . LEU A 1 109 ? 2.238 -5.484 -1.749 1.00 98.50 109 LEU A N 1
ATOM 748 C CA . LEU A 1 109 ? 1.104 -4.551 -1.770 1.00 98.50 109 LEU A CA 1
ATOM 749 C C . LEU A 1 109 ? -0.243 -5.269 -1.599 1.00 98.50 109 LEU A C 1
ATOM 751 O O . LEU A 1 109 ? -1.125 -4.771 -0.903 1.00 98.50 109 LEU A O 1
ATOM 755 N N . THR A 1 110 ? -0.396 -6.456 -2.194 1.00 98.75 110 THR A N 1
ATOM 756 C CA . THR A 1 110 ? -1.602 -7.284 -2.033 1.00 98.75 110 THR A CA 1
ATOM 757 C C . THR A 1 110 ? -1.741 -7.789 -0.598 1.00 98.75 110 THR A C 1
ATOM 759 O O . THR A 1 110 ? -2.825 -7.713 -0.024 1.00 98.75 110 THR A O 1
ATOM 762 N N . ALA A 1 111 ? -0.646 -8.263 0.003 1.00 98.56 111 ALA A N 1
ATOM 763 C CA . ALA A 1 111 ? -0.633 -8.688 1.400 1.00 98.56 111 ALA A CA 1
ATOM 764 C C . ALA A 1 111 ? -0.968 -7.526 2.348 1.00 98.56 111 ALA A C 1
ATOM 766 O O . ALA A 1 111 ? -1.814 -7.676 3.225 1.00 98.56 111 ALA A O 1
ATOM 767 N N . LEU A 1 112 ? -0.378 -6.351 2.116 1.00 98.38 112 LEU A N 1
ATOM 768 C CA . LEU A 1 112 ? -0.647 -5.143 2.891 1.00 98.38 112 LEU A CA 1
ATOM 769 C C . LEU A 1 112 ? -2.116 -4.706 2.791 1.00 98.38 112 LEU A C 1
ATOM 771 O O . LEU A 1 112 ? -2.741 -4.380 3.796 1.00 98.38 112 LEU A O 1
ATOM 775 N N . SER A 1 113 ? -2.688 -4.742 1.584 1.00 98.56 113 SER A N 1
ATOM 776 C CA . SER A 1 113 ? -4.115 -4.487 1.368 1.00 98.56 113 SER A CA 1
ATOM 777 C C . SER A 1 113 ? -4.995 -5.429 2.196 1.00 98.56 113 SER A C 1
ATOM 779 O O . SER A 1 113 ? -5.908 -4.975 2.887 1.00 98.56 113 SER A O 1
ATOM 781 N N . ALA A 1 114 ? -4.694 -6.731 2.172 1.00 98.69 114 ALA A N 1
ATOM 782 C CA . ALA A 1 114 ? -5.426 -7.724 2.951 1.00 98.69 114 ALA A CA 1
ATOM 783 C C . ALA A 1 114 ? -5.301 -7.475 4.462 1.00 98.69 114 ALA A C 1
ATOM 785 O O . ALA A 1 114 ? -6.291 -7.580 5.182 1.00 98.69 114 ALA A O 1
ATOM 786 N N . ALA A 1 115 ? -4.122 -7.077 4.937 1.00 98.38 115 ALA A N 1
ATOM 787 C CA . ALA A 1 115 ? -3.907 -6.788 6.348 1.00 98.38 115 ALA A CA 1
ATOM 788 C C . ALA A 1 115 ? -4.715 -5.574 6.834 1.00 98.38 115 ALA A C 1
ATOM 790 O O . ALA A 1 115 ? -5.306 -5.627 7.911 1.00 98.38 115 ALA A O 1
ATOM 791 N N . TYR A 1 116 ? -4.836 -4.514 6.026 1.00 98.44 116 TYR A N 1
ATOM 792 C CA . TYR A 1 116 ? -5.746 -3.405 6.335 1.00 98.44 116 TYR A CA 1
ATOM 793 C C . TYR A 1 116 ? -7.219 -3.823 6.299 1.00 98.44 116 TYR A C 1
ATOM 795 O O . TYR A 1 116 ? -7.991 -3.418 7.167 1.00 98.44 116 TYR A O 1
ATOM 803 N N . ALA A 1 117 ? -7.617 -4.679 5.354 1.00 98.56 117 ALA A N 1
ATOM 804 C CA . ALA A 1 117 ? -8.973 -5.226 5.333 1.00 98.56 117 ALA A CA 1
ATOM 805 C C . ALA A 1 117 ? -9.272 -6.068 6.588 1.00 98.56 117 ALA A C 1
ATOM 807 O O . ALA A 1 117 ? -10.401 -6.074 7.076 1.00 98.56 117 ALA A O 1
ATOM 808 N N . ASP A 1 118 ? -8.273 -6.752 7.141 1.00 98.31 118 ASP A N 1
ATOM 809 C CA . ASP A 1 118 ? -8.417 -7.475 8.402 1.00 98.31 118 ASP A CA 1
ATOM 810 C C . ASP A 1 118 ? -8.476 -6.533 9.611 1.00 98.31 118 ASP A C 1
ATOM 812 O O . ASP A 1 118 ? -9.315 -6.755 10.483 1.00 98.31 118 ASP A O 1
ATOM 816 N N . LEU A 1 119 ? -7.688 -5.449 9.650 1.00 97.88 119 LEU A N 1
ATOM 817 C CA . LEU A 1 119 ? -7.830 -4.404 10.679 1.00 97.88 119 LEU A CA 1
ATOM 818 C C . LEU A 1 119 ? -9.241 -3.806 10.682 1.00 97.88 119 LEU A C 1
ATOM 820 O O . LEU A 1 119 ? -9.841 -3.665 11.746 1.00 97.88 119 LEU A O 1
ATOM 824 N N . LYS A 1 120 ? -9.814 -3.547 9.500 1.00 98.06 120 LYS A N 1
ATOM 825 C CA . LYS A 1 120 ? -11.211 -3.115 9.370 1.00 98.06 120 LYS A CA 1
ATOM 826 C C . LYS A 1 120 ? -12.169 -4.091 10.061 1.00 98.06 120 LYS A C 1
ATOM 828 O O . LYS A 1 120 ? -12.999 -3.663 10.855 1.00 98.06 120 LYS A O 1
ATOM 833 N N . LYS A 1 121 ? -12.050 -5.397 9.792 1.00 98.19 121 LYS A N 1
ATOM 834 C CA . LYS A 1 121 ? -12.914 -6.416 10.419 1.00 98.19 121 LYS A CA 1
ATOM 835 C C . LYS A 1 121 ? -12.780 -6.425 11.942 1.00 98.19 121 LYS A C 1
ATOM 837 O O . LYS A 1 121 ? -13.774 -6.623 12.629 1.00 98.19 121 LYS A O 1
ATOM 842 N N . GLN A 1 122 ? -11.566 -6.231 12.463 1.00 97.44 122 GLN A N 1
ATOM 843 C CA . GLN A 1 122 ? -11.339 -6.147 13.910 1.00 97.44 122 GLN A CA 1
ATOM 844 C C . GLN A 1 122 ? -12.052 -4.930 14.503 1.00 97.44 122 GLN A C 1
ATOM 846 O O . GLN A 1 122 ? -12.761 -5.068 15.494 1.00 97.44 122 GLN A O 1
ATOM 851 N N . VAL A 1 123 ? -11.932 -3.768 13.856 1.00 96.62 123 VAL A N 1
ATOM 852 C CA . VAL A 1 123 ? -12.630 -2.546 14.271 1.00 96.62 123 VAL A CA 1
ATOM 853 C C . VAL A 1 123 ? -14.145 -2.709 14.231 1.00 96.62 123 VAL A C 1
ATOM 855 O O . VAL A 1 123 ? -14.819 -2.367 15.201 1.00 96.62 123 VAL A O 1
ATOM 858 N N . ASP A 1 124 ? -14.687 -3.267 13.146 1.00 97.62 124 ASP A N 1
ATOM 859 C CA . ASP A 1 124 ? -16.124 -3.538 12.999 1.00 97.62 124 ASP A CA 1
ATOM 860 C C . ASP A 1 124 ? -16.662 -4.436 14.128 1.00 97.62 124 ASP A C 1
ATOM 862 O O . ASP A 1 124 ? -17.834 -4.344 14.491 1.00 97.62 124 ASP A O 1
ATOM 866 N N . GLY A 1 125 ? -15.807 -5.296 14.692 1.00 96.88 125 GLY A N 1
ATOM 867 C CA . GLY A 1 125 ? -16.136 -6.203 15.790 1.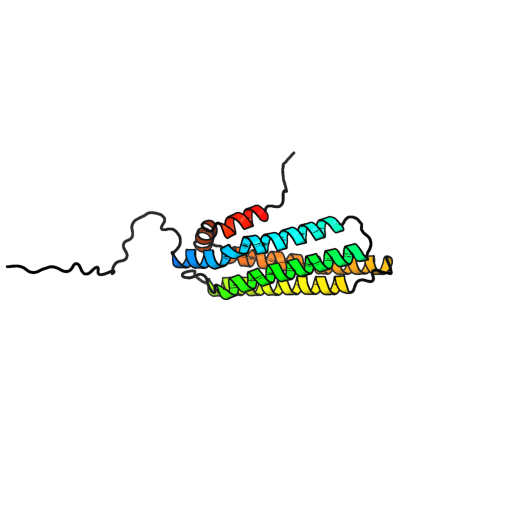00 96.88 125 GLY A CA 1
ATOM 868 C C . GLY A 1 125 ? -16.048 -5.596 17.194 1.00 96.88 125 GLY A C 1
ATOM 869 O O . GLY A 1 125 ? -16.423 -6.269 18.153 1.00 96.88 125 GLY A O 1
ATOM 870 N N . LEU A 1 126 ? -15.563 -4.359 17.347 1.00 96.12 126 LEU A N 1
ATOM 871 C CA . LEU A 1 126 ? -15.434 -3.719 18.659 1.00 96.12 126 LEU A CA 1
ATOM 872 C C . LEU A 1 126 ? -16.805 -3.443 19.300 1.00 96.12 126 LEU A C 1
ATOM 874 O O . LEU A 1 126 ? -17.758 -3.017 18.641 1.00 96.12 126 LEU A O 1
ATOM 878 N N . ASP A 1 127 ? -16.897 -3.640 20.616 1.00 96.06 127 ASP A N 1
ATOM 879 C CA . ASP A 1 127 ? -18.126 -3.384 21.371 1.00 96.06 127 ASP A CA 1
ATOM 880 C C . ASP A 1 127 ? -18.286 -1.886 21.650 1.00 96.06 127 ASP A C 1
ATOM 882 O O . ASP A 1 127 ? -17.703 -1.343 22.578 1.00 96.06 127 ASP A O 1
ATOM 886 N N . THR A 1 128 ? -19.106 -1.200 20.859 1.00 95.75 128 THR A N 1
ATOM 887 C CA . THR A 1 128 ? -19.340 0.246 21.020 1.00 95.75 128 THR A CA 1
ATOM 888 C C . THR A 1 128 ? -20.318 0.611 22.140 1.00 95.75 128 THR A C 1
ATOM 890 O O . THR A 1 128 ? -20.608 1.795 22.335 1.00 95.75 128 THR A O 1
ATOM 893 N N . LYS A 1 129 ? -20.871 -0.377 22.855 1.00 95.69 129 LYS A N 1
ATOM 894 C CA . LYS A 1 129 ? -21.812 -0.176 23.969 1.00 95.69 129 LYS A CA 1
ATOM 895 C C . LYS A 1 129 ? -21.137 -0.316 25.332 1.00 95.69 129 LYS A C 1
ATOM 897 O O . LYS A 1 129 ? -21.676 0.181 26.316 1.00 95.69 129 LYS A O 1
ATOM 902 N N . ASP A 1 130 ? -19.981 -0.967 25.380 1.00 95.31 130 ASP A N 1
ATOM 903 C CA . ASP A 1 130 ? -19.186 -1.200 26.582 1.00 95.31 130 ASP A CA 1
ATOM 904 C C . ASP A 1 130 ? -17.815 -0.535 26.418 1.00 95.31 130 ASP A C 1
ATOM 906 O O . ASP A 1 130 ? -16.960 -1.008 25.671 1.00 95.31 130 ASP A O 1
ATOM 910 N N . GLN A 1 131 ? -17.601 0.585 27.113 1.00 89.94 131 GLN A N 1
ATOM 911 C CA . GLN A 1 131 ? -16.368 1.367 26.981 1.00 89.94 131 GLN A CA 1
ATOM 912 C C . GLN A 1 131 ? -15.116 0.580 27.383 1.00 89.94 131 GLN A C 1
ATOM 914 O O .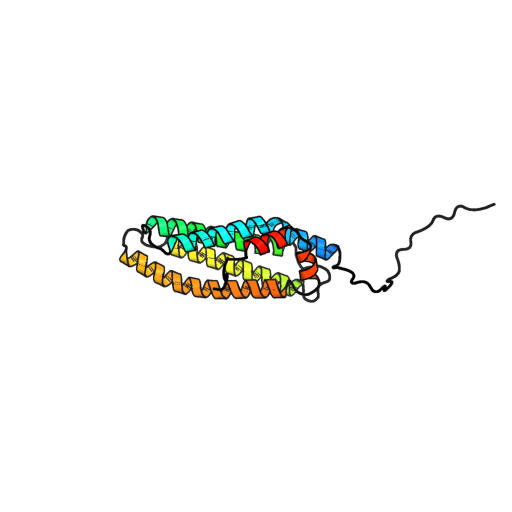 GLN A 1 131 ? -14.067 0.751 26.765 1.00 89.94 131 GLN A O 1
ATOM 919 N N . THR A 1 132 ? -15.211 -0.294 28.388 1.00 92.06 132 THR A N 1
ATOM 920 C CA . THR A 1 132 ? -14.068 -1.088 28.848 1.00 92.06 132 THR A CA 1
ATOM 921 C C . THR A 1 132 ? -13.687 -2.130 27.803 1.00 92.06 132 THR A C 1
ATOM 923 O O . THR A 1 132 ? -12.507 -2.268 27.478 1.00 92.06 132 THR A O 1
ATOM 926 N N . LYS A 1 133 ? -14.670 -2.821 27.213 1.00 94.50 133 LYS A N 1
ATOM 927 C CA . LYS A 1 133 ? -14.409 -3.762 26.111 1.00 94.50 133 LYS A CA 1
ATOM 928 C C . LYS A 1 133 ? -13.930 -3.061 24.849 1.00 94.50 133 LYS A C 1
ATOM 930 O O . LYS A 1 133 ? -13.030 -3.574 24.190 1.00 94.50 133 LYS A O 1
ATOM 935 N N . PHE A 1 134 ? -14.491 -1.895 24.532 1.00 93.38 134 PHE A N 1
ATOM 936 C CA . PHE A 1 134 ? -14.042 -1.081 23.408 1.00 93.38 134 PHE A CA 1
ATOM 937 C C . PHE A 1 134 ? -12.558 -0.731 23.537 1.00 93.38 134 PHE A C 1
ATOM 939 O O . PHE A 1 134 ? -11.772 -1.014 22.635 1.00 93.38 134 PHE A O 1
ATOM 946 N N . ALA A 1 135 ? -12.163 -0.185 24.691 1.00 90.50 135 ALA A N 1
ATOM 947 C CA . ALA A 1 135 ? -10.781 0.186 24.970 1.00 90.50 135 ALA A CA 1
ATOM 948 C C . ALA A 1 135 ? -9.841 -1.030 24.943 1.00 90.50 135 ALA A C 1
ATOM 950 O O . ALA A 1 135 ? -8.754 -0.950 24.376 1.00 90.50 135 ALA A O 1
ATOM 951 N N . SER A 1 136 ? -10.271 -2.173 25.491 1.00 92.12 136 SER A N 1
ATOM 952 C CA . SER A 1 136 ? -9.498 -3.419 25.419 1.00 92.12 136 SER A CA 1
ATOM 953 C C . SER A 1 136 ? -9.271 -3.868 23.974 1.00 92.12 136 SER A C 1
ATOM 955 O O . SER A 1 136 ? -8.147 -4.196 23.607 1.00 92.12 136 SER A O 1
ATOM 957 N N . GLY A 1 137 ? -10.312 -3.849 23.138 1.00 94.31 137 GLY A N 1
ATOM 958 C CA . GLY A 1 137 ? -10.191 -4.251 21.738 1.00 94.31 137 GLY A CA 1
ATOM 959 C C . GLY A 1 137 ? -9.342 -3.286 20.902 1.00 94.31 137 GLY A C 1
ATOM 960 O O . GLY A 1 137 ? -8.628 -3.726 20.002 1.00 94.31 137 GLY A O 1
ATOM 961 N N . LEU A 1 138 ? -9.337 -1.986 21.225 1.00 91.50 138 LEU A N 1
ATOM 962 C CA . LEU A 1 138 ? -8.385 -1.030 20.641 1.00 91.50 138 LEU A CA 1
ATOM 963 C C . LEU A 1 138 ? -6.928 -1.346 21.029 1.00 91.50 138 LEU A C 1
ATOM 965 O O . LEU A 1 138 ? -6.021 -1.146 20.220 1.00 91.50 138 LEU A O 1
ATOM 969 N N . GLY A 1 139 ? -6.697 -1.879 22.232 1.00 88.69 139 GLY A N 1
ATOM 970 C CA . GLY A 1 139 ? -5.390 -2.393 22.651 1.00 88.69 139 GLY A CA 1
ATOM 971 C C . GLY A 1 139 ? -4.890 -3.520 21.742 1.00 88.69 139 GLY A C 1
ATOM 972 O O . GLY A 1 139 ? -3.798 -3.420 21.181 1.00 88.69 139 GLY A O 1
ATOM 973 N N . ASP A 1 140 ? -5.723 -4.536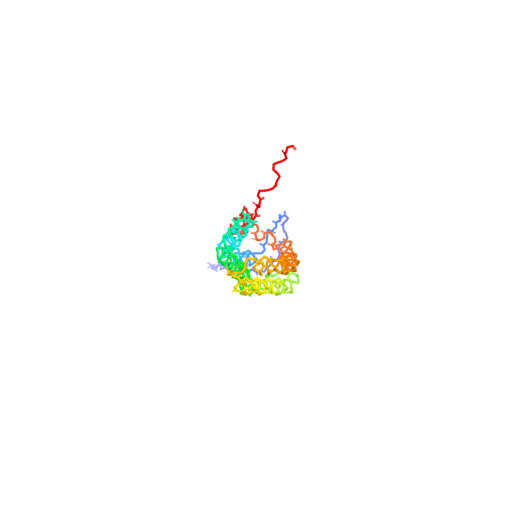 21.507 1.00 90.25 140 ASP A N 1
ATOM 974 C CA . ASP A 1 140 ? -5.399 -5.659 20.612 1.00 90.25 140 ASP A CA 1
ATOM 975 C C . ASP A 1 140 ? -5.186 -5.205 19.157 1.00 90.25 140 ASP A C 1
ATOM 977 O O . ASP A 1 140 ? -4.332 -5.725 18.429 1.00 90.25 140 ASP A O 1
ATOM 981 N N . LEU A 1 141 ? -5.964 -4.212 18.715 1.00 92.19 141 LEU A N 1
ATOM 982 C CA . LEU A 1 141 ? -5.819 -3.603 17.397 1.00 92.19 141 LEU A CA 1
ATOM 983 C C . LEU A 1 141 ? -4.443 -2.941 17.231 1.00 92.19 141 LEU A C 1
ATOM 985 O O . LEU A 1 141 ? -3.824 -3.094 16.177 1.00 92.19 141 LEU A O 1
ATOM 989 N N . SER A 1 142 ? -3.935 -2.266 18.267 1.00 88.50 142 SER A N 1
ATOM 990 C CA . SER A 1 142 ? -2.618 -1.614 18.259 1.00 88.50 142 SER A CA 1
ATOM 991 C C . SER A 1 142 ? -1.477 -2.602 17.986 1.00 88.50 142 SER A C 1
ATOM 993 O O . SER A 1 142 ? -0.581 -2.326 17.183 1.00 88.50 142 SER A O 1
ATOM 995 N N . ASP A 1 143 ? -1.533 -3.804 18.562 1.00 88.25 143 ASP A N 1
ATOM 996 C CA . ASP A 1 143 ? -0.528 -4.841 18.303 1.00 88.25 143 ASP A CA 1
ATOM 997 C C . ASP A 1 143 ? -0.575 -5.353 16.861 1.00 88.25 143 ASP A C 1
ATOM 999 O O . ASP A 1 143 ? 0.464 -5.547 16.222 1.00 88.25 143 ASP A O 1
ATOM 1003 N N . ARG A 1 144 ? -1.775 -5.486 16.289 1.00 92.50 144 ARG A N 1
ATOM 1004 C CA . ARG A 1 144 ? -1.931 -5.825 14.868 1.00 92.50 144 ARG A CA 1
ATOM 1005 C C . ARG A 1 144 ? -1.426 -4.702 13.967 1.00 92.50 144 ARG A C 1
ATOM 1007 O O . ARG A 1 144 ? -0.780 -4.985 12.960 1.00 92.50 144 ARG A O 1
ATOM 1014 N N . MET A 1 145 ? -1.653 -3.441 14.333 1.00 92.12 145 MET A N 1
ATOM 1015 C CA . MET A 1 145 ? -1.135 -2.292 13.587 1.00 92.12 145 MET A CA 1
ATOM 1016 C C . MET A 1 145 ? 0.399 -2.277 13.531 1.00 92.12 145 MET A C 1
ATOM 1018 O O . MET A 1 145 ? 0.947 -1.936 12.485 1.00 92.12 145 MET A O 1
ATOM 1022 N N . LYS A 1 146 ? 1.107 -2.727 14.579 1.00 91.56 146 LYS A N 1
ATOM 1023 C CA . LYS A 1 146 ? 2.575 -2.907 14.530 1.00 91.56 146 LYS A CA 1
ATOM 1024 C C . LYS A 1 146 ? 2.988 -3.918 13.456 1.00 91.56 146 LYS A C 1
ATOM 1026 O O . LYS A 1 146 ? 3.922 -3.664 12.697 1.00 91.56 146 LYS A O 1
ATOM 1031 N N . ALA A 1 147 ? 2.271 -5.038 13.344 1.00 91.88 147 ALA A N 1
ATOM 1032 C CA . ALA A 1 147 ? 2.523 -6.025 12.293 1.00 91.88 147 ALA A CA 1
ATOM 1033 C C . ALA A 1 147 ? 2.234 -5.459 10.891 1.00 91.88 147 ALA A C 1
ATOM 1035 O O . ALA A 1 147 ? 3.010 -5.689 9.962 1.00 91.88 147 ALA A O 1
ATOM 1036 N N . VAL A 1 148 ? 1.162 -4.674 10.738 1.00 95.88 148 VAL A N 1
ATOM 1037 C CA . VAL A 1 148 ? 0.857 -3.980 9.476 1.00 95.88 148 VAL A CA 1
ATOM 1038 C C . VAL A 1 148 ? 1.932 -2.949 9.127 1.00 95.88 148 VAL A C 1
ATOM 1040 O O . VAL A 1 148 ? 2.307 -2.858 7.962 1.00 95.88 148 VAL A O 1
ATOM 1043 N N . SER A 1 149 ? 2.500 -2.242 10.109 1.00 94.31 149 SER A N 1
ATOM 1044 C CA . SER A 1 149 ? 3.628 -1.325 9.887 1.00 94.31 149 SER A CA 1
ATOM 1045 C C . SER A 1 149 ? 4.833 -2.047 9.281 1.00 94.31 149 SER A C 1
ATOM 1047 O O . SER A 1 149 ? 5.381 -1.597 8.281 1.00 94.31 149 SER A O 1
ATOM 1049 N N . ALA A 1 150 ? 5.199 -3.219 9.808 1.00 94.75 150 ALA A N 1
ATOM 1050 C CA . ALA A 1 150 ? 6.295 -4.008 9.243 1.00 94.75 150 ALA A CA 1
ATOM 1051 C C . ALA A 1 150 ? 5.998 -4.482 7.805 1.00 94.75 150 ALA A C 1
ATOM 1053 O O . ALA A 1 150 ? 6.892 -4.542 6.957 1.00 94.75 150 ALA A O 1
ATOM 1054 N N . GLN A 1 151 ? 4.738 -4.808 7.498 1.00 95.81 151 GLN A N 1
ATOM 1055 C CA . GLN A 1 151 ? 4.328 -5.147 6.132 1.00 95.81 151 GLN A CA 1
ATOM 1056 C C . GLN A 1 151 ? 4.374 -3.938 5.195 1.00 95.81 151 GLN A C 1
ATOM 1058 O O . GLN A 1 151 ? 4.778 -4.089 4.040 1.00 95.81 151 GLN A O 1
ATOM 1063 N N . TYR A 1 152 ? 3.998 -2.755 5.689 1.00 96.56 152 TYR A N 1
ATOM 1064 C CA . TYR A 1 152 ? 4.116 -1.498 4.961 1.00 96.56 152 TYR A CA 1
ATOM 1065 C C . TYR A 1 152 ? 5.574 -1.237 4.580 1.00 96.56 152 TYR A C 1
ATOM 1067 O O . TYR A 1 152 ? 5.869 -1.124 3.392 1.00 96.56 152 TYR A O 1
ATOM 1075 N N . ASP A 1 153 ? 6.497 -1.269 5.544 1.00 96.31 153 ASP A N 1
ATOM 1076 C CA . ASP A 1 153 ? 7.930 -1.052 5.297 1.00 96.31 153 ASP A CA 1
ATOM 1077 C C . ASP A 1 153 ? 8.491 -2.057 4.284 1.00 96.31 153 ASP A C 1
ATOM 1079 O O . ASP A 1 153 ? 9.269 -1.712 3.390 1.00 96.31 153 ASP A O 1
ATOM 1083 N N . SER A 1 154 ? 8.038 -3.310 4.367 1.00 97.38 154 SER A N 1
ATOM 1084 C CA . SER A 1 154 ? 8.410 -4.346 3.408 1.00 97.38 154 SER A CA 1
ATOM 1085 C C . SER A 1 154 ? 7.909 -4.044 1.993 1.00 97.38 154 SER A C 1
ATOM 1087 O O . SER A 1 154 ? 8.651 -4.233 1.028 1.00 97.38 154 SER A O 1
ATOM 1089 N N . ALA A 1 155 ? 6.665 -3.575 1.850 1.00 97.62 155 ALA A N 1
ATOM 1090 C CA . ALA A 1 155 ? 6.090 -3.198 0.562 1.00 97.62 155 ALA A CA 1
ATOM 1091 C C . ALA A 1 155 ? 6.796 -1.977 -0.044 1.00 97.62 155 ALA A C 1
ATOM 1093 O O . ALA A 1 155 ? 7.084 -1.983 -1.241 1.00 97.62 155 ALA A O 1
ATOM 1094 N N . ILE A 1 156 ? 7.129 -0.975 0.775 1.00 95.38 156 ILE A N 1
ATOM 1095 C CA . ILE A 1 156 ? 7.907 0.191 0.341 1.00 95.38 156 ILE A CA 1
ATOM 1096 C C . ILE A 1 156 ? 9.303 -0.232 -0.113 1.00 95.38 156 ILE A C 1
ATOM 1098 O O . ILE A 1 156 ? 9.700 0.108 -1.221 1.00 95.38 156 ILE A O 1
ATOM 1102 N N . THR A 1 157 ? 9.997 -1.072 0.656 1.00 97.12 157 THR A N 1
ATOM 1103 C CA . THR A 1 157 ? 11.325 -1.589 0.281 1.00 97.12 157 THR A CA 1
ATOM 1104 C C . THR A 1 157 ? 11.304 -2.313 -1.073 1.00 97.12 157 THR A C 1
ATOM 1106 O O . THR A 1 157 ? 12.232 -2.192 -1.873 1.00 97.12 157 THR A O 1
ATOM 1109 N N . ALA A 1 158 ? 10.244 -3.072 -1.366 1.00 97.88 158 ALA A N 1
ATOM 1110 C CA . ALA A 1 158 ? 10.103 -3.748 -2.654 1.00 97.88 158 ALA A CA 1
ATOM 1111 C C . ALA A 1 158 ? 9.835 -2.776 -3.810 1.00 97.88 158 ALA A C 1
ATOM 1113 O O . ALA A 1 158 ? 10.400 -2.948 -4.893 1.00 97.88 158 ALA A O 1
ATOM 1114 N N . LEU A 1 159 ? 9.026 -1.738 -3.579 1.00 96.19 159 LEU A N 1
ATOM 1115 C CA . LEU A 1 159 ? 8.825 -0.656 -4.543 1.00 96.19 159 LEU A CA 1
ATOM 1116 C C . LEU A 1 159 ? 10.128 0.104 -4.805 1.00 96.19 159 LEU A C 1
ATOM 1118 O O . LEU A 1 159 ? 10.506 0.265 -5.958 1.00 96.19 159 LEU A O 1
ATOM 1122 N N . GLU A 1 160 ? 10.877 0.468 -3.767 1.00 94.31 160 GLU A N 1
ATOM 1123 C CA . GLU A 1 160 ? 12.202 1.086 -3.900 1.00 94.31 160 GLU A CA 1
ATOM 1124 C C . GLU A 1 160 ? 13.192 0.171 -4.630 1.00 94.31 160 GLU A C 1
ATOM 1126 O O . GLU A 1 160 ? 14.043 0.635 -5.382 1.00 94.31 160 GLU A O 1
ATOM 1131 N N . GLY A 1 161 ? 13.097 -1.146 -4.426 1.00 95.31 161 GLY A N 1
ATOM 1132 C CA . GLY A 1 161 ? 13.878 -2.146 -5.152 1.00 95.31 161 GLY A CA 1
ATOM 1133 C C . GLY A 1 161 ? 13.548 -2.204 -6.645 1.00 95.31 161 GLY A C 1
ATOM 1134 O O . GLY A 1 161 ? 14.453 -2.400 -7.465 1.00 95.31 161 GLY A O 1
ATOM 1135 N N . LEU A 1 162 ? 12.271 -2.030 -6.992 1.00 96.62 162 LEU A N 1
ATOM 1136 C CA . LEU A 1 162 ? 11.781 -1.928 -8.364 1.00 96.62 162 LEU A CA 1
ATOM 1137 C C . LEU A 1 162 ? 12.194 -0.596 -9.007 1.00 96.62 162 LEU A C 1
ATOM 1139 O O . LEU A 1 162 ? 12.653 -0.584 -10.146 1.00 96.62 162 LEU A O 1
ATOM 1143 N N . GLU A 1 163 ? 12.096 0.505 -8.266 1.00 94.25 163 GLU A N 1
ATOM 1144 C CA . GLU A 1 163 ? 12.384 1.876 -8.695 1.00 94.25 163 GLU A CA 1
ATOM 1145 C C . GLU A 1 163 ? 13.877 2.229 -8.601 1.00 94.25 163 GLU A C 1
ATOM 1147 O O . GLU A 1 163 ? 14.259 3.285 -8.099 1.00 94.25 163 GLU A O 1
ATOM 1152 N N . LYS A 1 164 ? 14.749 1.359 -9.120 1.00 92.75 164 LYS A N 1
ATOM 1153 C CA . LYS A 1 164 ? 16.194 1.622 -9.243 1.00 92.75 164 LYS A CA 1
ATOM 1154 C C . LYS A 1 164 ? 16.601 1.858 -10.691 1.00 92.75 164 LYS A C 1
ATOM 1156 O O . LYS A 1 164 ? 15.954 1.381 -11.622 1.00 92.75 164 LYS A O 1
ATOM 1161 N N . GLY A 1 165 ? 17.717 2.563 -10.873 1.00 92.75 165 GLY A N 1
ATOM 1162 C CA . GLY A 1 165 ? 18.319 2.794 -12.187 1.00 92.75 165 GLY A CA 1
ATOM 1163 C C . GLY A 1 165 ? 17.347 3.470 -13.154 1.00 92.75 165 GLY A C 1
ATOM 1164 O O . GLY A 1 165 ? 16.722 4.477 -12.819 1.00 92.75 165 GLY A O 1
ATOM 1165 N N . ASP A 1 166 ? 17.199 2.899 -14.345 1.00 94.19 166 ASP A N 1
ATOM 1166 C CA . ASP A 1 166 ? 16.379 3.481 -15.411 1.00 94.19 166 ASP A CA 1
ATOM 1167 C C . ASP A 1 166 ? 14.885 3.537 -15.069 1.00 94.19 166 ASP A C 1
ATOM 1169 O O . ASP A 1 166 ? 14.182 4.421 -15.561 1.00 94.19 166 ASP A O 1
ATOM 1173 N N . VAL A 1 167 ? 14.397 2.663 -14.176 1.00 95.69 167 VAL A N 1
ATOM 1174 C CA . VAL A 1 167 ? 13.007 2.719 -13.693 1.00 95.69 167 VAL A CA 1
ATOM 1175 C C . VAL A 1 167 ? 12.766 4.025 -12.945 1.00 95.69 167 VAL A C 1
ATOM 1177 O O . VAL A 1 167 ? 11.787 4.714 -13.222 1.00 95.69 167 VAL A O 1
ATOM 1180 N N . ASN A 1 168 ? 13.685 4.407 -12.054 1.00 94.88 168 ASN A N 1
ATOM 1181 C CA . ASN A 1 168 ? 13.590 5.660 -11.309 1.00 94.88 168 ASN A CA 1
ATOM 1182 C C . ASN A 1 168 ? 13.563 6.867 -12.253 1.00 94.88 168 ASN A C 1
ATOM 1184 O O . ASN A 1 168 ? 12.705 7.737 -12.130 1.00 94.88 168 ASN A O 1
ATOM 1188 N N . GLN A 1 169 ? 14.449 6.882 -13.253 1.00 94.38 169 GLN A N 1
ATOM 1189 C CA . GLN A 1 169 ? 14.484 7.950 -14.253 1.00 94.38 169 GLN A CA 1
ATOM 1190 C C . GLN A 1 169 ? 13.186 8.019 -15.068 1.00 94.38 169 GLN A C 1
ATOM 1192 O O . GLN A 1 169 ? 12.716 9.108 -15.396 1.00 94.38 169 GLN A O 1
ATOM 1197 N N . ALA A 1 170 ? 12.598 6.870 -15.414 1.00 95.94 170 ALA A N 1
ATOM 1198 C CA . ALA A 1 170 ? 11.345 6.809 -16.160 1.00 95.94 170 ALA A CA 1
ATOM 1199 C C . ALA A 1 170 ? 10.156 7.303 -15.326 1.00 95.94 170 ALA A C 1
ATOM 1201 O O . ALA A 1 170 ? 9.338 8.071 -15.836 1.00 95.94 170 ALA A O 1
ATOM 1202 N N . VAL A 1 171 ? 10.098 6.909 -14.051 1.00 94.75 171 VAL A N 1
ATOM 1203 C CA . VAL A 1 171 ? 9.094 7.331 -13.063 1.00 94.75 171 VAL A CA 1
ATOM 1204 C C . VAL A 1 171 ? 9.199 8.827 -12.758 1.00 94.75 171 VAL A C 1
ATOM 1206 O O . VAL A 1 171 ? 8.184 9.521 -12.773 1.00 94.75 171 VAL A O 1
ATOM 1209 N N . ALA A 1 172 ? 10.411 9.361 -12.584 1.00 93.06 172 ALA A N 1
ATOM 1210 C CA . ALA A 1 172 ? 10.652 10.782 -12.316 1.00 93.06 172 ALA A CA 1
ATOM 1211 C C . ALA A 1 172 ? 10.189 11.706 -13.458 1.00 93.06 172 ALA A C 1
ATOM 1213 O O . ALA A 1 172 ? 9.895 12.879 -13.234 1.00 93.06 172 ALA A O 1
ATOM 1214 N N . LYS A 1 173 ? 10.080 11.180 -14.685 1.00 93.00 173 LYS A N 1
ATOM 1215 C CA . LYS A 1 173 ? 9.518 11.906 -15.835 1.00 93.00 173 LYS A CA 1
ATOM 1216 C C . LYS A 1 173 ? 7.988 11.958 -15.837 1.00 93.00 173 LYS A C 1
ATOM 1218 O O . LYS A 1 173 ? 7.418 12.712 -16.622 1.00 93.00 173 LYS A O 1
ATOM 1223 N N . GLN A 1 174 ? 7.313 11.171 -14.999 1.00 95.69 174 GLN A N 1
ATOM 1224 C CA . GLN A 1 174 ? 5.855 11.102 -14.981 1.00 95.69 174 GLN A CA 1
ATOM 1225 C C . GLN A 1 174 ? 5.265 12.069 -13.959 1.00 95.69 174 GLN A C 1
ATOM 1227 O O . GLN A 1 174 ? 5.488 11.947 -12.755 1.00 95.69 174 GLN A O 1
ATOM 1232 N N . ALA A 1 175 ? 4.408 12.972 -14.435 1.00 92.00 175 ALA A N 1
ATOM 1233 C CA . ALA A 1 175 ? 3.715 13.940 -13.586 1.00 92.00 175 ALA A CA 1
ATOM 1234 C C . ALA A 1 175 ? 2.861 13.283 -12.483 1.00 92.00 175 ALA A C 1
ATOM 1236 O O . ALA A 1 175 ? 2.698 13.850 -11.405 1.00 92.00 175 ALA A O 1
ATOM 1237 N N . GLY A 1 176 ? 2.302 12.096 -12.741 1.00 90.25 176 GLY A N 1
ATOM 1238 C CA . GLY A 1 176 ? 1.512 11.366 -11.749 1.00 90.25 176 GLY A CA 1
ATOM 1239 C C . GLY A 1 176 ? 2.342 10.930 -10.538 1.00 90.25 176 GLY A C 1
ATOM 1240 O O . GLY A 1 176 ? 1.936 11.152 -9.398 1.00 90.25 176 GLY A O 1
ATOM 1241 N N .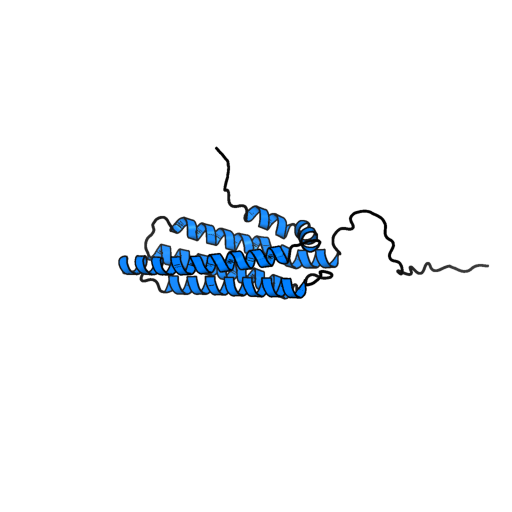 CYS A 1 177 ? 3.546 10.402 -10.765 1.00 90.31 177 CYS A N 1
ATOM 1242 C CA . CYS A 1 177 ? 4.422 9.981 -9.676 1.00 90.31 177 CYS A CA 1
ATOM 1243 C C . CYS A 1 177 ? 5.031 11.167 -8.927 1.00 90.31 177 CYS A C 1
ATOM 1245 O O . CYS A 1 177 ? 5.022 11.163 -7.700 1.00 90.31 177 CYS A O 1
ATOM 1247 N N . THR A 1 178 ? 5.451 12.231 -9.620 1.00 87.12 178 THR A N 1
ATOM 1248 C CA . THR A 1 178 ? 5.980 13.430 -8.944 1.00 87.12 178 THR A CA 1
ATOM 1249 C C . THR A 1 178 ? 4.932 14.103 -8.053 1.00 87.12 178 THR A C 1
ATOM 1251 O O . THR A 1 178 ? 5.233 14.451 -6.913 1.00 87.12 178 THR A O 1
ATOM 1254 N N . LYS A 1 179 ? 3.675 14.207 -8.511 1.00 80.62 179 LYS A N 1
ATOM 1255 C CA . LYS A 1 179 ? 2.562 14.715 -7.688 1.00 80.62 179 LYS A CA 1
ATOM 1256 C C . LYS A 1 179 ? 2.278 13.835 -6.473 1.00 80.62 179 LYS A C 1
ATOM 1258 O O . LYS A 1 179 ? 2.024 14.361 -5.392 1.00 80.62 179 LYS A O 1
ATOM 1263 N N . ALA A 1 180 ? 2.307 12.513 -6.640 1.00 74.06 180 ALA A N 1
ATOM 1264 C CA . ALA A 1 180 ? 2.089 11.587 -5.535 1.00 74.06 180 ALA A CA 1
ATOM 1265 C C . ALA A 1 180 ? 3.193 11.707 -4.470 1.00 74.06 180 ALA A C 1
ATOM 1267 O O . ALA A 1 180 ? 2.877 11.766 -3.285 1.00 74.06 180 ALA A O 1
ATOM 1268 N N . SER A 1 181 ? 4.463 11.833 -4.868 1.00 73.75 181 SER A N 1
ATOM 1269 C CA . SER A 1 181 ? 5.579 12.054 -3.938 1.00 73.75 181 SER A CA 1
ATOM 1270 C C . SER A 1 181 ? 5.419 13.344 -3.128 1.00 73.75 181 SER A C 1
ATOM 1272 O O . SER A 1 181 ? 5.656 13.338 -1.923 1.00 73.75 181 SER A O 1
ATOM 1274 N N . SER A 1 182 ? 4.951 14.434 -3.749 1.00 61.44 182 SER A N 1
ATOM 1275 C CA . SER A 1 182 ? 4.666 15.691 -3.039 1.00 61.44 182 SER A CA 1
ATOM 1276 C C . SER A 1 182 ? 3.499 15.578 -2.052 1.00 61.44 182 SER A C 1
ATOM 1278 O O . SER A 1 182 ? 3.507 16.257 -1.032 1.00 61.44 182 SER A O 1
ATOM 1280 N N . ALA A 1 183 ? 2.513 14.717 -2.323 1.00 58.59 183 ALA A N 1
ATOM 1281 C CA . ALA A 1 183 ? 1.394 14.453 -1.414 1.00 58.59 183 ALA A CA 1
ATOM 1282 C C . ALA A 1 183 ? 1.756 13.495 -0.259 1.00 58.59 183 ALA A C 1
ATOM 1284 O O . ALA A 1 183 ? 1.071 13.478 0.763 1.00 58.59 183 ALA A O 1
ATOM 1285 N N . SER A 1 184 ? 2.816 12.695 -0.419 1.00 53.75 184 SER A N 1
ATOM 1286 C CA . SER A 1 184 ? 3.353 11.787 0.607 1.00 53.75 184 SER A CA 1
ATOM 1287 C C . SER A 1 184 ? 4.336 12.453 1.569 1.00 53.75 184 SER A C 1
ATOM 1289 O O . SER A 1 184 ? 4.652 11.865 2.604 1.00 53.75 184 SER A O 1
ATOM 1291 N N . ALA A 1 185 ? 4.821 13.657 1.252 1.00 36.97 185 ALA A N 1
ATOM 1292 C CA . ALA A 1 185 ? 5.628 14.453 2.165 1.00 36.97 185 ALA A CA 1
ATOM 1293 C C . ALA A 1 185 ? 4.763 14.876 3.364 1.00 36.97 185 ALA A C 1
ATOM 1295 O O . ALA A 1 185 ? 4.112 15.919 3.357 1.00 36.97 185 ALA A O 1
ATOM 1296 N N . SER A 1 186 ? 4.735 14.036 4.401 1.00 32.56 186 SER A N 1
ATOM 1297 C CA . SER A 1 186 ? 4.285 14.457 5.726 1.00 32.56 186 SER A CA 1
ATOM 1298 C C . SER A 1 186 ? 5.098 15.689 6.142 1.00 32.56 186 SER A C 1
ATOM 1300 O O . SER A 1 186 ? 6.323 15.667 5.993 1.00 32.56 186 SER A O 1
ATOM 1302 N N . PRO A 1 187 ? 4.482 16.751 6.690 1.00 31.34 187 PRO A N 1
ATOM 1303 C CA . PRO A 1 187 ? 5.240 17.817 7.315 1.00 31.34 187 PRO A CA 1
ATOM 1304 C C . PRO A 1 187 ? 5.904 17.237 8.566 1.00 31.34 187 PRO A C 1
ATOM 1306 O O . PRO A 1 187 ? 5.262 16.976 9.581 1.00 31.34 187 PRO A O 1
ATOM 1309 N N . SER A 1 188 ? 7.202 16.984 8.500 1.00 36.47 188 SER A N 1
ATOM 1310 C CA . SER A 1 188 ? 8.030 16.836 9.689 1.00 36.47 188 SER A CA 1
ATOM 1311 C C . SER A 1 188 ? 9.394 17.444 9.412 1.00 36.47 188 SER A C 1
ATOM 1313 O O . SER A 1 188 ? 10.028 17.135 8.408 1.00 36.47 188 SER A O 1
ATOM 1315 N N . ALA A 1 189 ? 9.795 18.311 10.345 1.00 35.09 189 ALA A N 1
ATOM 1316 C CA . ALA A 1 189 ? 11.021 19.103 10.414 1.00 35.09 189 ALA A CA 1
ATOM 1317 C C . ALA A 1 189 ? 11.037 20.456 9.667 1.00 35.09 189 ALA A C 1
ATOM 1319 O O . ALA A 1 189 ? 11.861 20.682 8.784 1.00 35.09 189 ALA A O 1
ATOM 1320 N N . SER A 1 190 ? 10.257 21.428 10.160 1.00 31.55 190 SER A N 1
ATOM 1321 C CA . SER A 1 190 ? 10.868 22.742 10.418 1.00 31.55 190 SER A CA 1
ATOM 1322 C C . SER A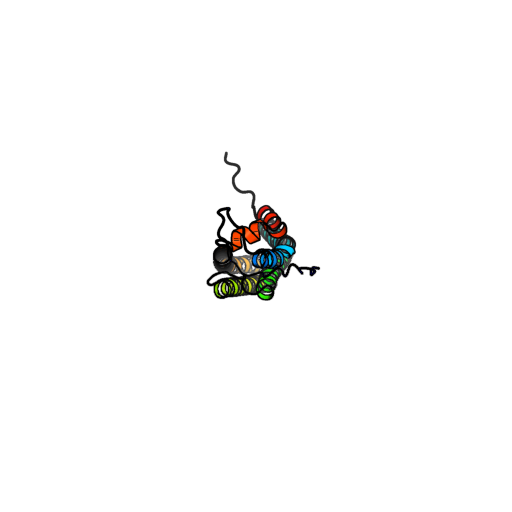 1 190 ? 11.633 22.623 11.733 1.00 31.55 190 SER A C 1
ATOM 1324 O O . SER A 1 190 ? 11.030 22.500 12.797 1.00 31.55 190 SER A O 1
ATOM 1326 N N . LYS A 1 191 ? 12.962 22.560 11.632 1.00 33.88 191 LYS A N 1
ATOM 1327 C CA . LYS A 1 191 ? 13.887 22.687 12.761 1.00 33.88 191 LYS A CA 1
ATOM 1328 C C . LYS A 1 191 ? 13.654 24.037 13.449 1.00 33.88 191 LYS A C 1
ATOM 1330 O O . LYS A 1 191 ? 13.687 25.063 12.771 1.00 33.88 191 LYS A O 1
ATOM 1335 N N . GLY A 1 192 ? 13.416 24.002 14.758 1.00 32.50 192 GLY A N 1
ATOM 1336 C CA . GLY A 1 192 ? 13.882 25.055 15.662 1.00 32.50 192 GLY A CA 1
ATOM 1337 C C . GLY A 1 192 ? 15.363 24.861 15.951 1.00 32.50 192 GLY A C 1
ATOM 1338 O O . GLY A 1 192 ? 15.829 23.702 15.822 1.00 32.50 192 GLY A O 1
#